Protein AF-A0A3B1E745-F1 (afdb_monomer_lite)

Sequence (229 aa):
KEVKIKFYVDQFGKHGSQADMKWLYIARTFNLASTAKIPEQKDQPLDYRIYCLFAKHQVLQFTKDPALLKRFYEGTIWYKPYDGFFGKDRHDKVFGHGALGLTVRVIHERMKDIKKESYWGCARNFMLLAYATGREDLLKNIKPEKLYPQYVKWEKWMLKERNGAYLRASSKEPRWVLDKGEKKRQEMYFPFLENEQMELPPLKIKPKYPFPDWKGPKPGTPAEHRETE

Foldseek 3Di:
DLVVLLVLLVCAPPPDDVVNLVSVVVVVVLPPDPFPPQDPDDDGPPSLLSNLSNLLSNLVVCLVPVVSLVLVLLLLLQQVVSCLCADDPCDDDTRQKCNVQVLLVVLLVDCVPCPPRVNSNNLSVLSSQCVQEVNCVLSPPDDSNPSNVSSVVVCCVVPVVVQVQQWAADPPDQHTYRPPVCVPPPPRRRLHPDDTNRHHDHHPDRDQGSGPRDPDPRDDNPPVPPPDD

Secondary structure (DSSP, 8-state):
-HHHHHHHHTTTTTS-HHHHHHHHHHHHHT---TTS----SS---HHHHHHHHHHHHHHHHHHH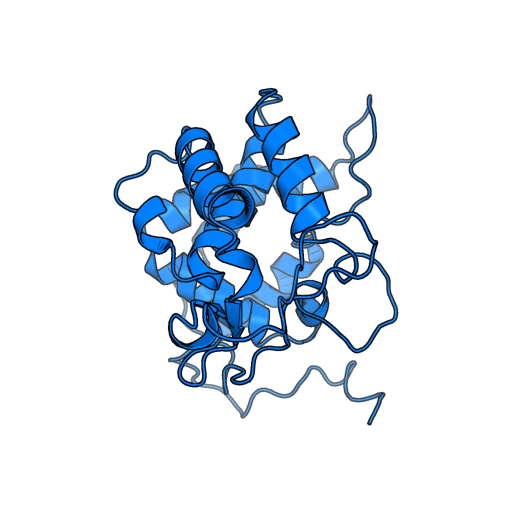-HHHHHHHHHHHHHSGGGGGGT--S-SS-SSTTTTTHHHHHHHHHHHHS--TTHHHHHHHHHHHHHHHTT-GGGGTT--GGG-HHHHHHHHIIIIIT-GGGGEEE-SSSSSEEE-GGGGG-S----TTSSSS---PPPPS---SSSSTT--SS--PPPGGG----

Organism: NCBI:txid652676

Radius of gyration: 17.54 Å; chains: 1; bounding box: 45×45×52 Å

Structure (mmCIF, N/CA/C/O backbone):
data_AF-A0A3B1E745-F1
#
_entry.id   AF-A0A3B1E745-F1
#
loop_
_atom_site.group_PDB
_atom_site.id
_atom_site.type_symbol
_atom_site.label_atom_id
_atom_site.label_alt_id
_atom_site.label_comp_id
_atom_site.label_asym_id
_atom_site.label_entity_id
_atom_site.label_seq_id
_atom_site.pdbx_PDB_ins_code
_atom_site.Cartn_x
_atom_site.Cartn_y
_atom_site.Cartn_z
_atom_site.occupancy
_atom_site.B_iso_or_equiv
_atom_site.auth_seq_id
_atom_site.auth_comp_id
_atom_site.auth_asym_id
_atom_site.auth_atom_id
_atom_site.pdbx_PDB_model_num
ATOM 1 N N . LYS A 1 1 ? 2.833 6.599 -24.112 1.00 68.38 1 LYS A N 1
ATOM 2 C CA . LYS A 1 1 ? 2.766 5.399 -23.233 1.00 68.38 1 LYS A CA 1
ATOM 3 C C . LYS A 1 1 ? 2.273 5.757 -21.831 1.00 68.38 1 LYS A C 1
ATOM 5 O O . LYS A 1 1 ? 1.307 5.145 -21.401 1.00 68.38 1 LYS A O 1
ATOM 10 N N . GLU A 1 2 ? 2.831 6.785 -21.182 1.00 79.44 2 GLU A N 1
ATOM 11 C CA . GLU A 1 2 ? 2.353 7.287 -19.877 1.00 79.44 2 GLU A CA 1
ATOM 12 C C . GLU A 1 2 ? 0.843 7.574 -19.854 1.00 79.44 2 GLU A C 1
ATOM 14 O O . GLU A 1 2 ? 0.160 7.081 -18.972 1.00 79.44 2 GLU A O 1
ATOM 19 N N . VAL A 1 3 ? 0.284 8.230 -20.881 1.00 81.06 3 VAL A N 1
ATOM 20 C CA . VAL A 1 3 ? -1.173 8.469 -20.989 1.00 81.06 3 VAL A CA 1
ATOM 21 C C . VAL A 1 3 ? -2.001 7.177 -20.918 1.00 81.06 3 VAL A C 1
ATOM 23 O O . VAL A 1 3 ? -3.023 7.147 -20.240 1.00 81.06 3 VAL A O 1
ATOM 26 N N . LYS A 1 4 ? -1.551 6.092 -21.566 1.00 84.44 4 LYS A N 1
ATOM 27 C CA . LYS A 1 4 ? -2.246 4.792 -21.542 1.00 84.44 4 LYS A CA 1
ATOM 28 C C . LYS A 1 4 ? -2.132 4.121 -20.170 1.00 84.44 4 LYS A C 1
ATOM 30 O O . LYS A 1 4 ? -3.123 3.596 -19.679 1.00 84.44 4 LYS A O 1
ATOM 35 N N . ILE A 1 5 ? -0.954 4.183 -19.540 1.00 85.38 5 ILE A N 1
ATOM 36 C CA . ILE A 1 5 ? -0.728 3.650 -18.184 1.00 85.38 5 ILE A CA 1
ATOM 37 C C . ILE A 1 5 ? -1.571 4.420 -17.168 1.00 85.38 5 ILE A C 1
ATOM 39 O O . ILE A 1 5 ? -2.267 3.807 -16.368 1.00 85.38 5 ILE A O 1
ATOM 43 N N . LYS A 1 6 ? -1.563 5.753 -17.233 1.00 89.31 6 LYS A N 1
ATOM 44 C CA . LYS A 1 6 ? -2.405 6.611 -16.403 1.00 89.31 6 LYS A CA 1
ATOM 45 C C . LYS A 1 6 ? -3.874 6.251 -16.567 1.00 89.31 6 LYS A C 1
ATOM 47 O O . LYS A 1 6 ? -4.540 5.992 -15.576 1.00 89.31 6 LYS A O 1
ATOM 52 N N . PHE A 1 7 ? -4.364 6.217 -17.808 1.00 89.31 7 PHE A N 1
ATOM 53 C CA . PHE A 1 7 ? -5.755 5.874 -18.092 1.00 89.31 7 PHE A CA 1
ATOM 54 C C . PHE A 1 7 ? -6.125 4.520 -17.490 1.00 89.31 7 PHE A C 1
ATOM 56 O O . PHE A 1 7 ? -7.174 4.410 -16.862 1.00 89.31 7 PHE A O 1
ATOM 63 N N . TYR A 1 8 ? -5.251 3.525 -17.657 1.00 88.88 8 TYR A N 1
ATOM 64 C CA . TYR A 1 8 ? -5.426 2.193 -17.102 1.00 88.88 8 TYR A CA 1
ATOM 65 C C . TYR 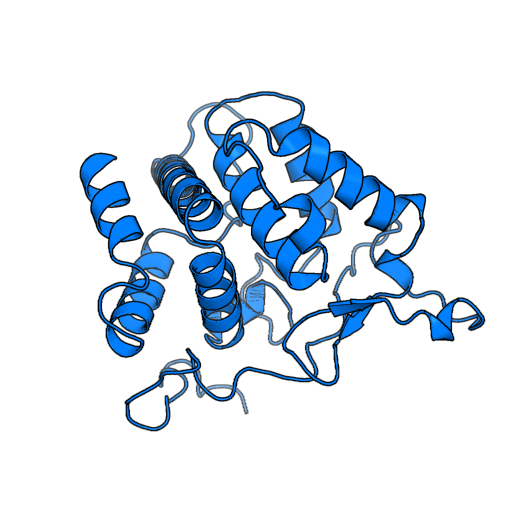A 1 8 ? -5.482 2.210 -15.570 1.00 88.88 8 TYR A C 1
ATOM 67 O O . TYR A 1 8 ? -6.442 1.700 -15.002 1.00 88.88 8 TYR A O 1
ATOM 75 N N . VAL A 1 9 ? -4.506 2.825 -14.891 1.00 90.06 9 VAL A N 1
ATOM 76 C CA . VAL A 1 9 ? -4.480 2.929 -13.419 1.00 90.06 9 VAL A CA 1
ATOM 77 C C . VAL A 1 9 ? -5.713 3.660 -12.893 1.00 90.06 9 VAL A C 1
ATOM 79 O O . VAL A 1 9 ? -6.360 3.192 -11.960 1.00 90.06 9 VAL A O 1
ATOM 82 N N . ASP A 1 10 ? -6.118 4.731 -13.569 1.00 92.31 10 ASP A N 1
ATOM 83 C CA . ASP A 1 10 ? -7.309 5.495 -13.223 1.00 92.31 10 ASP A CA 1
ATOM 84 C C . ASP A 1 10 ? -8.608 4.680 -13.346 1.00 92.31 10 ASP A C 1
ATOM 86 O O . ASP A 1 10 ? -9.631 5.161 -12.869 1.00 92.31 10 ASP A O 1
ATOM 90 N N . GLN A 1 11 ? -8.631 3.504 -13.991 1.00 93.62 11 GLN A N 1
ATOM 91 C CA . GLN A 1 11 ? -9.834 2.656 -14.035 1.00 93.62 11 GLN A CA 1
ATOM 92 C C . GLN A 1 11 ? -10.057 1.852 -12.751 1.00 93.62 11 GLN A C 1
ATOM 94 O O . GLN A 1 11 ? -11.184 1.422 -12.506 1.00 93.62 11 GLN A O 1
ATOM 99 N N . PHE A 1 12 ? -9.017 1.649 -11.939 1.00 91.81 12 PHE A N 1
ATOM 100 C CA . PHE A 1 12 ? -9.131 0.873 -10.710 1.00 91.81 12 PHE A CA 1
ATOM 101 C C . PHE A 1 12 ? -10.089 1.548 -9.718 1.00 91.81 12 PHE A C 1
ATOM 103 O O . PHE A 1 12 ? -9.965 2.740 -9.431 1.00 91.81 12 PHE A O 1
ATOM 110 N N . GLY A 1 13 ? -11.052 0.781 -9.213 1.00 91.00 13 GLY A N 1
ATOM 111 C CA . GLY A 1 13 ? -12.097 1.210 -8.289 1.00 91.00 13 GLY A CA 1
ATOM 112 C C . GLY A 1 13 ? -13.308 1.886 -8.937 1.00 91.00 13 GLY A C 1
ATOM 113 O O . GLY A 1 13 ? -14.225 2.264 -8.214 1.00 91.00 13 GLY A O 1
ATOM 114 N N . LYS A 1 14 ? -13.353 2.051 -10.269 1.00 92.38 14 LYS A N 1
ATOM 115 C CA . LYS A 1 14 ? -14.445 2.787 -10.944 1.00 92.38 14 LYS A CA 1
ATOM 116 C C . LYS A 1 14 ? -15.621 1.929 -11.390 1.00 92.38 14 LYS A C 1
ATOM 118 O O . LYS A 1 14 ? -16.748 2.410 -11.411 1.00 92.38 14 LYS A O 1
ATOM 123 N N . HIS A 1 15 ? -15.361 0.682 -11.771 1.00 90.75 15 HIS A N 1
ATOM 124 C CA . HIS A 1 15 ? -16.332 -0.165 -12.483 1.00 90.75 15 HIS A CA 1
ATOM 125 C C . HIS A 1 15 ? -16.744 -1.404 -11.674 1.00 90.75 15 HIS A C 1
ATOM 127 O O . HIS A 1 15 ? -17.237 -2.388 -12.223 1.00 90.75 15 HIS A O 1
ATOM 133 N N . GLY A 1 16 ? -16.530 -1.357 -10.356 1.00 88.88 16 GLY A N 1
ATOM 134 C CA . GLY A 1 16 ? -16.885 -2.416 -9.417 1.00 88.88 16 GLY A CA 1
ATOM 135 C C . GLY A 1 16 ? -15.880 -3.569 -9.336 1.00 88.88 16 GLY A C 1
ATOM 136 O O . GLY A 1 16 ? -14.923 -3.687 -10.103 1.00 88.88 16 GLY A O 1
ATOM 137 N N . SER A 1 17 ? -16.129 -4.455 -8.376 1.00 88.38 17 SER A N 1
ATOM 138 C CA . SER A 1 17 ? -15.240 -5.552 -7.971 1.00 88.38 17 SER A CA 1
ATOM 139 C C . SER A 1 17 ? -14.819 -6.518 -9.086 1.00 88.38 17 SER A C 1
ATOM 141 O O . SER A 1 17 ? -13.661 -6.932 -9.131 1.00 88.38 17 SER A O 1
ATOM 143 N N . GLN A 1 18 ? -15.703 -6.851 -10.031 1.00 84.12 18 GLN A N 1
ATOM 144 C CA . GLN A 1 18 ? -15.341 -7.710 -11.166 1.00 84.12 18 GLN A CA 1
ATOM 145 C C . GLN A 1 18 ? -14.357 -7.031 -12.131 1.00 84.12 18 GLN A C 1
ATOM 147 O O . GLN A 1 18 ? -13.431 -7.675 -12.630 1.00 84.12 18 GLN A O 1
ATOM 152 N N . ALA A 1 19 ? -14.552 -5.739 -12.408 1.00 87.62 19 ALA A N 1
ATOM 153 C CA . ALA A 1 19 ? -13.661 -4.980 -13.276 1.00 87.62 19 ALA A CA 1
ATOM 154 C C . ALA A 1 19 ? -12.287 -4.799 -12.625 1.00 87.62 19 ALA A C 1
ATOM 156 O O . ALA A 1 19 ? -11.269 -4.974 -13.289 1.00 87.62 19 ALA A O 1
ATOM 157 N N . ASP A 1 20 ? -12.260 -4.559 -11.315 1.00 88.19 20 ASP A N 1
ATOM 158 C CA . ASP A 1 20 ? -11.021 -4.456 -10.543 1.00 88.19 20 ASP A CA 1
ATOM 159 C C . ASP A 1 20 ? -10.247 -5.775 -10.502 1.00 88.19 20 ASP A C 1
ATOM 161 O O . ASP A 1 20 ? -9.019 -5.776 -10.523 1.00 88.19 20 ASP A O 1
ATOM 165 N N . MET A 1 21 ? -10.943 -6.913 -10.515 1.00 82.00 21 MET A N 1
ATOM 166 C CA . MET A 1 21 ? -10.292 -8.221 -10.584 1.00 82.00 21 MET A CA 1
ATOM 167 C C . MET A 1 21 ? -9.647 -8.464 -11.953 1.00 82.00 21 MET A C 1
ATOM 169 O O . MET A 1 21 ? -8.500 -8.906 -12.028 1.00 82.00 21 MET A O 1
ATOM 173 N N . LYS A 1 22 ? -10.344 -8.117 -13.044 1.00 80.31 22 LYS A N 1
ATOM 174 C CA . LYS A 1 22 ? -9.763 -8.136 -14.401 1.00 80.31 22 LYS A CA 1
ATOM 175 C C . LYS A 1 22 ? -8.568 -7.189 -14.493 1.00 80.31 22 LYS A C 1
ATOM 177 O O . LYS A 1 22 ? -7.538 -7.537 -15.064 1.00 80.31 22 LYS A O 1
ATOM 182 N N . TRP A 1 23 ? -8.693 -6.017 -13.879 1.00 85.75 23 TRP A N 1
ATOM 183 C CA . TRP A 1 23 ? -7.624 -5.037 -13.784 1.00 85.75 23 TRP A CA 1
ATOM 184 C C . TRP A 1 23 ? -6.414 -5.588 -13.013 1.00 85.75 23 TRP A C 1
ATOM 186 O O . TRP A 1 23 ? -5.284 -5.428 -13.461 1.00 85.75 23 TRP A O 1
ATOM 196 N N . LEU A 1 24 ? -6.602 -6.290 -11.892 1.00 77.88 24 LEU A N 1
ATOM 197 C CA . LEU A 1 24 ? -5.491 -6.906 -11.153 1.00 77.88 24 LEU A CA 1
ATOM 198 C C . LEU A 1 24 ? -4.800 -7.997 -11.978 1.00 77.88 24 LEU A C 1
ATOM 200 O O . LEU A 1 24 ? -3.570 -8.049 -12.024 1.00 77.88 24 LEU A O 1
ATOM 204 N N . TYR A 1 25 ? -5.583 -8.824 -12.675 1.00 72.25 25 TYR A N 1
ATOM 205 C CA . TYR A 1 25 ? -5.064 -9.880 -13.544 1.00 72.25 25 TYR A CA 1
ATOM 206 C C . TYR A 1 25 ? -4.171 -9.313 -14.656 1.00 72.25 25 TYR A C 1
ATOM 208 O O . TYR A 1 25 ? -3.059 -9.786 -14.870 1.00 72.25 25 TYR A O 1
ATOM 216 N N . ILE A 1 26 ? -4.623 -8.245 -15.315 1.00 68.81 26 ILE A N 1
ATOM 217 C CA . ILE A 1 26 ? -3.866 -7.571 -16.375 1.00 68.81 26 ILE A CA 1
ATOM 218 C C . ILE A 1 26 ? -2.693 -6.765 -15.788 1.00 68.81 26 ILE A C 1
ATOM 220 O O . ILE A 1 26 ? -1.610 -6.730 -16.354 1.00 68.81 26 ILE A O 1
ATOM 224 N N . ALA A 1 27 ? -2.830 -6.146 -14.617 1.00 69.06 27 ALA A N 1
ATOM 225 C CA . ALA A 1 27 ? -1.725 -5.412 -14.002 1.00 69.06 27 ALA A CA 1
ATOM 226 C C . ALA A 1 27 ? -0.538 -6.337 -13.658 1.00 69.06 27 ALA A C 1
ATOM 228 O O . ALA A 1 27 ? 0.617 -5.921 -13.769 1.00 69.06 27 ALA A O 1
ATOM 229 N N . ARG A 1 28 ? -0.797 -7.613 -13.322 1.00 61.59 28 ARG A N 1
ATOM 230 C CA . ARG A 1 28 ? 0.244 -8.644 -13.155 1.00 61.59 28 ARG A CA 1
ATOM 231 C C . ARG A 1 28 ? 1.109 -8.787 -14.407 1.00 61.59 28 ARG A C 1
ATOM 233 O O . ARG A 1 28 ? 2.327 -8.863 -14.268 1.00 61.59 28 ARG A O 1
ATOM 240 N N . THR A 1 29 ? 0.511 -8.773 -15.601 1.00 47.91 29 THR A N 1
ATOM 241 C CA . THR A 1 29 ? 1.256 -8.919 -16.866 1.00 47.91 29 THR A CA 1
ATOM 242 C C . THR A 1 29 ? 2.175 -7.731 -17.147 1.00 47.91 29 THR A C 1
ATOM 244 O O . THR A 1 29 ? 3.097 -7.850 -17.943 1.00 47.91 29 THR A O 1
ATOM 247 N N . PHE A 1 30 ? 1.968 -6.597 -16.468 1.00 49.28 30 PHE A N 1
ATOM 248 C CA . PHE A 1 30 ? 2.812 -5.402 -16.556 1.00 49.28 30 PHE A CA 1
ATOM 249 C C . PHE A 1 30 ? 3.811 -5.267 -15.390 1.00 49.28 30 PHE A C 1
ATOM 251 O O . PHE A 1 30 ? 4.338 -4.181 -15.158 1.00 49.28 30 PHE A O 1
ATOM 258 N N . ASN A 1 31 ? 4.101 -6.372 -14.688 1.00 54.25 31 ASN A N 1
ATOM 259 C CA . ASN A 1 31 ? 5.017 -6.461 -13.547 1.00 54.25 31 ASN A CA 1
ATOM 260 C C . ASN A 1 31 ? 4.583 -5.626 -12.334 1.00 54.25 31 ASN A C 1
ATOM 262 O O . ASN A 1 31 ? 5.228 -4.660 -11.950 1.00 54.25 31 ASN A O 1
ATOM 266 N N . LEU A 1 32 ? 3.546 -6.074 -11.620 1.00 50.19 32 LEU A N 1
ATOM 267 C CA . LEU A 1 32 ? 3.300 -5.637 -10.234 1.00 50.19 32 LEU A CA 1
ATOM 268 C C . LEU A 1 32 ? 4.401 -6.099 -9.252 1.00 50.19 32 LEU A C 1
ATOM 270 O O . LEU A 1 32 ? 4.458 -5.617 -8.116 1.00 50.19 32 LEU A O 1
ATOM 274 N N . ALA A 1 33 ? 5.292 -6.982 -9.710 1.00 45.78 33 ALA A N 1
ATOM 275 C CA . ALA A 1 33 ? 6.354 -7.585 -8.935 1.00 45.78 33 ALA A CA 1
ATOM 276 C C . ALA A 1 33 ? 7.618 -6.704 -8.865 1.00 45.78 33 ALA A C 1
ATOM 278 O O . ALA A 1 33 ? 8.243 -6.412 -9.880 1.00 45.78 33 ALA A O 1
ATOM 279 N N . SER A 1 34 ? 8.028 -6.284 -7.663 1.00 42.28 34 SER A N 1
ATOM 280 C CA . SER A 1 34 ? 9.217 -5.459 -7.394 1.00 42.28 34 SER A CA 1
ATOM 281 C C . SER A 1 34 ? 10.520 -6.262 -7.433 1.00 42.28 34 SER A C 1
ATOM 283 O O . SER A 1 34 ? 11.445 -6.000 -6.667 1.00 42.28 34 SER A O 1
ATOM 285 N N . THR A 1 35 ? 10.556 -7.288 -8.271 1.00 43.00 35 THR A N 1
ATOM 286 C CA . THR A 1 35 ? 11.474 -8.407 -8.132 1.00 43.00 35 THR A CA 1
ATOM 287 C C . THR A 1 35 ? 12.331 -8.695 -9.338 1.00 43.00 35 THR A C 1
ATOM 289 O O . THR A 1 35 ? 13.201 -9.560 -9.274 1.00 43.00 35 THR A O 1
ATOM 292 N N . ALA A 1 36 ? 12.177 -7.937 -10.421 1.00 39.19 36 ALA A N 1
ATOM 293 C CA . ALA A 1 36 ? 13.295 -7.798 -11.334 1.00 39.19 36 ALA A CA 1
ATOM 294 C C . ALA A 1 36 ? 14.496 -7.416 -10.462 1.00 39.19 36 ALA A C 1
ATOM 296 O O . ALA A 1 36 ? 14.440 -6.361 -9.826 1.00 39.19 36 ALA A O 1
ATOM 297 N N . LYS A 1 37 ? 15.511 -8.296 -10.350 1.00 39.28 37 LYS A N 1
ATOM 298 C CA . LYS A 1 37 ? 16.838 -7.946 -9.824 1.00 39.28 37 LYS A CA 1
ATOM 299 C C . LYS A 1 37 ? 17.104 -6.564 -10.365 1.00 39.28 37 LYS A C 1
ATOM 301 O O . LYS A 1 37 ? 17.203 -6.431 -11.583 1.00 39.28 37 LYS A O 1
ATOM 306 N N . ILE A 1 38 ? 17.026 -5.545 -9.513 1.00 41.91 38 ILE A N 1
ATOM 307 C CA . ILE A 1 38 ? 16.897 -4.207 -10.060 1.00 41.91 38 ILE A CA 1
ATOM 308 C C . ILE A 1 38 ? 18.259 -3.922 -10.667 1.00 41.91 38 ILE A C 1
ATOM 310 O O . ILE A 1 38 ? 19.209 -3.853 -9.886 1.00 41.91 38 ILE A O 1
ATOM 314 N N . PRO A 1 39 ? 18.383 -3.855 -12.004 1.00 39.12 39 PRO A N 1
ATOM 315 C CA . PRO A 1 39 ? 19.682 -4.031 -12.619 1.00 39.12 39 PRO A CA 1
ATOM 316 C C . PRO A 1 39 ? 20.615 -2.945 -12.109 1.00 39.12 39 PRO A C 1
ATOM 318 O O . PRO A 1 39 ? 20.269 -1.755 -12.128 1.00 39.12 39 PRO A O 1
ATOM 321 N N . GLU A 1 40 ? 21.771 -3.355 -11.598 1.00 41.09 40 GLU A N 1
ATOM 322 C CA . GLU A 1 40 ? 22.862 -2.427 -11.371 1.00 41.09 40 GLU A CA 1
ATOM 323 C C . GLU A 1 40 ? 23.221 -1.815 -12.730 1.00 41.09 40 GLU A C 1
ATOM 325 O O . GLU A 1 40 ? 23.589 -2.510 -13.664 1.00 41.09 40 GLU A O 1
ATOM 330 N N . GLN A 1 41 ? 23.001 -0.505 -12.841 1.00 49.34 41 GLN A N 1
ATOM 331 C CA . GLN A 1 41 ? 23.625 0.422 -13.789 1.00 49.34 41 GLN A CA 1
ATOM 332 C C . GLN A 1 41 ? 23.843 -0.040 -15.251 1.00 49.34 41 GLN A C 1
ATOM 334 O O . GLN A 1 41 ? 24.859 -0.630 -15.582 1.00 49.34 41 GLN A O 1
ATOM 339 N N . LYS A 1 42 ? 22.980 0.417 -16.167 1.00 42.97 42 LYS A N 1
ATOM 340 C CA . LYS A 1 42 ? 23.260 1.441 -17.216 1.00 42.97 42 LYS A CA 1
ATOM 341 C C . LYS A 1 42 ? 22.174 1.466 -18.294 1.00 42.97 42 LYS A C 1
ATOM 343 O O . LYS A 1 42 ? 21.936 2.529 -18.846 1.00 42.97 42 LYS A O 1
ATOM 348 N N . ASP A 1 43 ? 21.388 0.402 -18.411 1.00 49.38 43 ASP A N 1
ATOM 349 C CA . ASP A 1 43 ? 20.161 0.365 -19.204 1.00 49.38 43 ASP A CA 1
ATOM 350 C C . ASP A 1 43 ? 19.023 -0.173 -18.343 1.00 49.38 43 ASP A C 1
ATOM 352 O O . ASP A 1 43 ? 18.973 -1.354 -18.004 1.00 49.38 43 ASP A O 1
ATOM 356 N N . GLN A 1 44 ? 18.110 0.704 -17.918 1.00 57.47 44 GLN A N 1
ATOM 357 C CA . GLN A 1 44 ? 16.914 0.225 -17.234 1.00 57.47 44 GLN A CA 1
ATOM 358 C C . GLN A 1 44 ? 16.012 -0.457 -18.268 1.00 57.47 44 GLN A C 1
ATOM 360 O O . GLN A 1 44 ? 15.589 0.218 -19.214 1.00 57.47 44 GLN A O 1
ATOM 365 N N . PRO A 1 45 ? 15.685 -1.752 -18.103 1.00 64.81 45 PRO A N 1
ATOM 366 C CA . PRO A 1 45 ? 14.807 -2.445 -19.031 1.00 64.81 45 PRO A CA 1
ATOM 367 C C . PRO A 1 45 ? 13.462 -1.717 -19.099 1.00 64.81 45 PRO A C 1
ATOM 369 O O . PRO A 1 45 ? 12.995 -1.145 -18.108 1.00 64.81 45 PRO A O 1
ATOM 372 N N . LEU A 1 46 ? 12.838 -1.728 -20.280 1.00 65.62 46 LEU A N 1
ATOM 373 C CA . LEU A 1 46 ? 11.561 -1.055 -20.542 1.00 65.62 46 LEU A CA 1
ATOM 374 C C . LEU A 1 46 ? 10.506 -1.372 -19.464 1.00 65.62 46 LEU A C 1
ATOM 376 O O . LEU A 1 46 ? 9.773 -0.479 -19.036 1.00 65.62 46 LEU A O 1
ATOM 380 N N . ASP A 1 47 ? 10.503 -2.607 -18.969 1.00 69.62 47 ASP A N 1
ATOM 381 C CA . ASP A 1 47 ? 9.590 -3.094 -17.935 1.00 69.62 47 ASP A CA 1
ATOM 382 C C . ASP A 1 47 ? 9.756 -2.374 -16.594 1.00 69.62 47 ASP A C 1
ATOM 384 O O . ASP A 1 47 ? 8.768 -2.062 -15.930 1.00 69.62 47 ASP A O 1
ATOM 388 N N . TYR A 1 48 ? 10.985 -2.020 -16.210 1.00 71.12 48 TYR A N 1
ATOM 389 C CA . TYR A 1 48 ? 11.241 -1.292 -14.967 1.00 71.12 48 TYR A CA 1
ATOM 390 C C . TYR A 1 48 ? 10.724 0.153 -15.033 1.00 71.12 48 TYR A C 1
ATOM 392 O O . TYR A 1 48 ? 10.175 0.680 -14.060 1.00 71.12 48 TYR A O 1
ATOM 400 N N . ARG A 1 49 ? 10.833 0.798 -16.200 1.00 75.25 49 ARG A N 1
ATOM 401 C CA . ARG A 1 49 ? 10.249 2.130 -16.422 1.00 75.25 49 ARG A CA 1
ATOM 402 C C . ARG A 1 49 ? 8.723 2.080 -16.396 1.00 75.25 49 ARG A C 1
ATOM 404 O O . ARG A 1 49 ? 8.097 2.958 -15.804 1.00 75.25 49 ARG A O 1
ATOM 411 N N . ILE A 1 50 ? 8.123 1.050 -16.997 1.00 77.25 50 ILE A N 1
ATOM 412 C CA . ILE A 1 50 ? 6.670 0.823 -16.952 1.00 77.25 50 ILE A CA 1
ATOM 413 C C . ILE A 1 50 ? 6.211 0.618 -15.506 1.00 77.25 50 ILE A C 1
ATOM 415 O O . ILE A 1 50 ? 5.269 1.285 -15.083 1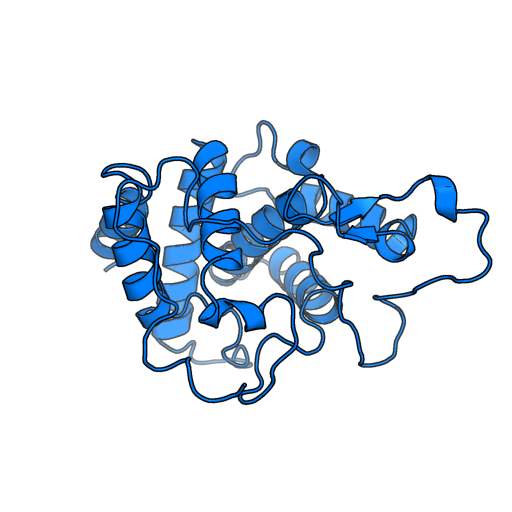.00 77.25 50 ILE A O 1
ATOM 419 N N . TYR A 1 51 ? 6.921 -0.205 -14.730 1.00 77.00 51 TYR A N 1
ATOM 420 C CA . TYR A 1 51 ? 6.681 -0.393 -13.299 1.00 77.00 51 TYR A CA 1
ATOM 421 C C . TYR A 1 51 ? 6.694 0.933 -12.528 1.00 77.00 51 TYR A C 1
ATOM 423 O O . TYR A 1 51 ? 5.757 1.229 -11.787 1.00 77.00 51 TYR A O 1
ATOM 431 N N . CYS A 1 52 ? 7.721 1.765 -12.725 1.00 79.56 52 CYS A N 1
ATOM 432 C CA . CYS A 1 52 ? 7.836 3.045 -12.026 1.00 79.56 52 CYS A CA 1
ATOM 433 C C . CYS A 1 52 ? 6.720 4.027 -12.419 1.00 79.56 52 CYS A C 1
ATOM 435 O O . CYS A 1 52 ? 6.179 4.716 -11.555 1.00 79.56 52 CYS A O 1
ATOM 437 N N . LEU A 1 53 ? 6.328 4.072 -13.699 1.00 84.38 53 LEU A N 1
ATOM 438 C CA . LEU A 1 53 ? 5.194 4.883 -14.165 1.00 84.38 53 LEU A CA 1
ATOM 439 C C . LEU A 1 53 ? 3.864 4.392 -13.588 1.00 84.38 53 LEU A C 1
ATOM 441 O O . LEU A 1 53 ? 3.030 5.194 -13.171 1.00 84.38 53 LEU A O 1
ATOM 445 N N . PHE A 1 54 ? 3.670 3.079 -13.529 1.00 85.25 54 PHE A N 1
ATOM 446 C CA . PHE A 1 54 ? 2.494 2.477 -12.918 1.00 85.25 54 PHE A CA 1
ATOM 447 C C . PHE A 1 54 ? 2.420 2.824 -11.427 1.00 85.25 54 PHE A C 1
ATOM 449 O O . PHE A 1 54 ? 1.408 3.341 -10.954 1.00 85.25 54 PHE A O 1
ATOM 456 N N . ALA A 1 55 ? 3.529 2.640 -10.706 1.00 85.25 55 ALA A N 1
ATOM 457 C CA . ALA A 1 55 ? 3.646 2.974 -9.294 1.00 85.25 55 ALA A CA 1
ATOM 458 C C . ALA A 1 55 ? 3.413 4.469 -9.030 1.00 85.25 55 ALA A C 1
ATOM 460 O O . ALA A 1 55 ? 2.715 4.810 -8.079 1.00 85.25 55 ALA A O 1
ATOM 461 N N . LYS A 1 56 ? 3.909 5.358 -9.903 1.00 90.31 56 LYS A N 1
ATOM 462 C CA . LYS A 1 56 ? 3.641 6.804 -9.839 1.00 90.31 56 LYS A CA 1
ATOM 463 C C . LYS A 1 56 ? 2.143 7.073 -9.837 1.00 90.31 56 LYS A C 1
ATOM 465 O O . LYS A 1 56 ? 1.641 7.748 -8.944 1.00 90.31 56 LYS A O 1
ATOM 470 N N . HIS A 1 57 ? 1.422 6.534 -10.817 1.00 92.94 57 HIS A N 1
ATOM 471 C CA . HIS A 1 57 ? -0.018 6.758 -10.920 1.00 92.94 57 HIS A CA 1
ATOM 472 C C . HIS A 1 57 ? -0.796 6.122 -9.764 1.00 92.94 57 HIS A C 1
ATOM 474 O O . HIS A 1 57 ? -1.741 6.740 -9.283 1.00 92.94 57 HIS A O 1
ATOM 480 N N . GLN A 1 58 ? -0.362 4.969 -9.249 1.00 91.19 58 GLN A N 1
ATOM 481 C CA . GLN A 1 58 ? -0.967 4.375 -8.055 1.00 91.19 58 GLN A CA 1
ATOM 482 C C . GLN A 1 58 ? -0.762 5.247 -6.813 1.00 91.19 58 GLN A C 1
ATOM 484 O O . GLN A 1 58 ? -1.715 5.498 -6.091 1.00 91.19 58 GLN A O 1
ATOM 489 N N . VAL A 1 59 ? 0.446 5.770 -6.578 1.00 92.38 59 VAL A N 1
ATOM 490 C CA . VAL A 1 59 ? 0.712 6.679 -5.449 1.00 92.38 59 VAL A CA 1
ATOM 491 C C . VAL A 1 59 ? -0.148 7.941 -5.555 1.00 92.38 59 VAL A C 1
ATOM 493 O O . VAL A 1 59 ? -0.763 8.350 -4.570 1.00 92.38 59 VAL A O 1
ATOM 496 N N . LEU A 1 60 ? -0.249 8.540 -6.746 1.00 94.31 60 LEU A N 1
ATOM 497 C CA . LEU A 1 60 ? -1.125 9.694 -6.990 1.00 94.31 60 LEU A CA 1
ATOM 498 C C . LEU A 1 60 ? -2.603 9.369 -6.717 1.00 94.31 60 LEU A C 1
ATOM 500 O O . LEU A 1 60 ? -3.322 10.176 -6.134 1.00 94.31 60 LEU A O 1
ATOM 504 N N . GLN A 1 61 ? -3.060 8.184 -7.116 1.00 94.12 61 GLN A N 1
ATOM 505 C CA . GLN A 1 61 ? -4.429 7.736 -6.884 1.00 94.12 61 GLN A CA 1
ATOM 506 C C . GLN A 1 61 ? -4.695 7.462 -5.396 1.00 94.12 61 GLN A C 1
ATOM 508 O O . GLN A 1 61 ? -5.686 7.946 -4.862 1.00 94.12 61 GLN A O 1
ATOM 513 N N . PHE A 1 62 ? -3.799 6.753 -4.707 1.00 94.12 62 PHE A N 1
ATOM 514 C CA . PHE A 1 62 ? -3.943 6.384 -3.294 1.00 94.12 62 PHE A CA 1
ATOM 515 C C . PHE A 1 62 ? -3.886 7.581 -2.348 1.00 94.12 62 PHE A C 1
ATOM 517 O O . PHE A 1 62 ? -4.563 7.600 -1.326 1.00 94.12 62 PHE A O 1
ATOM 524 N N . THR A 1 63 ? -3.068 8.582 -2.668 1.00 93.31 63 THR A N 1
ATOM 525 C CA . THR A 1 63 ? -3.012 9.831 -1.892 1.00 93.31 63 THR A CA 1
ATOM 526 C C . THR A 1 63 ? -4.275 10.672 -2.071 1.00 93.31 63 THR A C 1
ATOM 528 O O . THR A 1 63 ? -4.691 11.340 -1.129 1.00 93.31 63 THR A O 1
ATOM 531 N N . LYS A 1 64 ? -4.907 10.620 -3.251 1.00 93.62 64 LYS A N 1
ATOM 532 C CA . LYS A 1 64 ? -6.187 11.286 -3.522 1.00 93.62 64 LYS A CA 1
ATOM 533 C C . LYS A 1 64 ? -7.380 10.540 -2.916 1.00 93.62 64 LYS A C 1
ATOM 535 O O . LYS A 1 64 ? -8.306 11.182 -2.431 1.00 93.62 64 LYS A O 1
ATOM 540 N N . ASP A 1 65 ? -7.359 9.212 -2.961 1.00 93.81 65 ASP A N 1
ATOM 541 C CA . ASP A 1 65 ? -8.405 8.337 -2.438 1.00 93.81 65 ASP A CA 1
ATOM 542 C C . ASP A 1 65 ? -7.786 7.153 -1.664 1.00 93.81 65 ASP A C 1
ATOM 544 O O . ASP A 1 65 ? -7.452 6.111 -2.245 1.00 93.81 65 ASP A O 1
ATOM 548 N N . PRO A 1 66 ? -7.632 7.293 -0.333 1.00 91.69 66 PRO A N 1
ATOM 549 C CA . PRO A 1 66 ? -7.058 6.251 0.514 1.00 91.69 66 PRO A CA 1
ATOM 550 C C . PRO A 1 66 ? -7.855 4.940 0.534 1.00 91.69 66 PRO A C 1
ATOM 552 O O . PRO A 1 66 ? -7.290 3.896 0.869 1.00 91.69 66 PRO A O 1
ATOM 555 N N . ALA A 1 67 ? -9.143 4.946 0.165 1.00 92.19 67 ALA A N 1
ATOM 556 C CA . ALA A 1 67 ? -9.930 3.716 0.103 1.00 92.19 67 ALA A CA 1
ATOM 557 C C . ALA A 1 67 ? -9.424 2.779 -1.007 1.00 92.19 67 ALA A C 1
ATOM 559 O O . ALA A 1 67 ? -9.493 1.554 -0.867 1.00 92.19 67 ALA A O 1
ATOM 560 N N . LEU A 1 68 ? -8.835 3.336 -2.072 1.00 92.88 68 LEU A N 1
ATOM 561 C CA . LEU A 1 68 ? -8.236 2.561 -3.159 1.00 92.88 68 LEU A CA 1
ATOM 562 C C . LEU A 1 68 ? -6.954 1.844 -2.732 1.00 92.88 68 LEU A C 1
ATOM 564 O O . LEU A 1 68 ? -6.703 0.743 -3.217 1.00 92.88 68 LEU A O 1
ATOM 568 N N . LEU A 1 69 ? -6.185 2.401 -1.788 1.00 91.62 69 LEU A N 1
ATOM 569 C CA . LEU A 1 69 ? -5.028 1.709 -1.206 1.00 91.62 69 LEU A CA 1
ATOM 570 C C . LEU A 1 69 ? -5.470 0.438 -0.476 1.00 91.62 69 LEU A C 1
ATOM 572 O O . LEU A 1 69 ? -4.936 -0.637 -0.746 1.00 91.62 69 LEU A O 1
ATOM 576 N N . LYS A 1 70 ? -6.474 0.560 0.404 1.00 89.94 70 LYS A N 1
ATOM 577 C CA . LYS A 1 70 ? -7.067 -0.580 1.116 1.00 89.94 70 LYS A CA 1
ATOM 578 C C . LYS A 1 70 ? -7.563 -1.635 0.130 1.00 89.94 70 LYS A C 1
ATOM 580 O O . LYS A 1 70 ? -7.196 -2.800 0.236 1.00 89.94 70 LYS A O 1
ATOM 585 N N . ARG A 1 71 ? -8.373 -1.210 -0.842 1.00 90.19 71 ARG A N 1
ATOM 586 C CA . ARG A 1 71 ? -8.961 -2.090 -1.854 1.00 90.19 71 ARG A CA 1
ATOM 587 C C . ARG A 1 71 ? -7.890 -2.840 -2.643 1.00 90.19 71 ARG A C 1
ATOM 589 O O . ARG A 1 71 ? -8.006 -4.045 -2.836 1.00 90.19 71 ARG A O 1
ATOM 596 N N . PHE A 1 72 ? -6.846 -2.138 -3.080 1.00 88.31 72 PHE A N 1
ATOM 597 C CA . PHE A 1 72 ? -5.729 -2.737 -3.805 1.00 88.31 72 PHE A CA 1
ATOM 598 C C . PHE A 1 72 ? -4.961 -3.734 -2.929 1.00 88.31 72 PHE A C 1
ATOM 600 O O . PHE A 1 72 ? -4.709 -4.852 -3.368 1.00 88.31 72 PHE A O 1
ATOM 607 N N . TYR A 1 73 ? -4.643 -3.366 -1.685 1.00 84.56 73 TYR A N 1
ATOM 608 C CA . TYR A 1 73 ? -3.955 -4.239 -0.735 1.00 84.56 73 TYR A CA 1
ATOM 609 C C . TYR A 1 73 ? -4.744 -5.527 -0.453 1.00 84.56 73 TYR A C 1
ATOM 611 O O . TYR A 1 73 ? -4.210 -6.623 -0.620 1.00 84.56 73 TYR A O 1
ATOM 619 N N . GLU A 1 74 ? -6.029 -5.428 -0.109 1.00 81.88 74 GLU A N 1
ATOM 620 C CA . GLU A 1 74 ? -6.872 -6.605 0.147 1.00 81.88 74 GLU A CA 1
ATOM 621 C C . GLU A 1 74 ? -7.022 -7.485 -1.101 1.00 81.88 74 GLU A C 1
ATOM 623 O O . GLU A 1 74 ? -6.879 -8.705 -1.007 1.00 81.88 74 GLU A O 1
ATOM 628 N N . GLY A 1 75 ? -7.211 -6.872 -2.275 1.00 79.75 75 GLY A N 1
ATOM 629 C CA . GLY A 1 75 ? -7.247 -7.589 -3.550 1.00 79.75 75 GLY A CA 1
ATOM 630 C C . GLY A 1 75 ? -5.941 -8.331 -3.846 1.00 79.75 75 GLY A C 1
ATOM 631 O O . GLY A 1 75 ? -5.974 -9.453 -4.353 1.00 79.75 75 GLY A O 1
ATOM 632 N N . THR A 1 76 ? -4.791 -7.752 -3.479 1.00 76.00 76 THR A N 1
ATOM 633 C CA . THR A 1 76 ? -3.491 -8.425 -3.627 1.00 76.00 76 THR A CA 1
ATOM 634 C C . THR A 1 76 ? -3.337 -9.596 -2.660 1.00 76.00 76 THR A C 1
ATOM 636 O O . THR A 1 76 ? -2.914 -10.651 -3.097 1.00 76.00 76 THR A O 1
ATOM 639 N N . ILE A 1 77 ? -3.752 -9.488 -1.394 1.00 74.44 77 ILE A N 1
ATOM 640 C CA . ILE A 1 77 ? -3.690 -10.623 -0.449 1.00 74.44 77 ILE A CA 1
ATOM 641 C C . ILE A 1 77 ? -4.603 -11.766 -0.882 1.00 74.44 77 ILE A C 1
ATOM 643 O O . ILE A 1 77 ? -4.265 -12.934 -0.716 1.00 74.44 77 ILE A O 1
ATOM 647 N N . TRP A 1 78 ? -5.788 -11.435 -1.395 1.00 74.81 78 TRP A N 1
ATOM 648 C CA . TRP A 1 78 ? -6.734 -12.440 -1.858 1.00 74.81 78 TRP A CA 1
ATOM 649 C C . TRP A 1 78 ? -6.205 -13.211 -3.076 1.00 74.81 78 TRP A C 1
ATOM 651 O O . TRP A 1 78 ? -6.395 -14.423 -3.190 1.00 74.81 78 TRP A O 1
ATOM 661 N N . TYR A 1 79 ? -5.549 -12.518 -4.007 1.00 65.19 79 TYR A N 1
ATOM 662 C CA . TYR A 1 79 ? -5.086 -13.118 -5.249 1.00 65.19 79 TYR A CA 1
ATOM 663 C C . TYR A 1 79 ? -3.774 -13.895 -5.031 1.00 65.19 79 TYR A C 1
ATOM 665 O O . TYR A 1 79 ? -2.692 -13.316 -5.071 1.00 65.19 79 TYR A O 1
ATOM 673 N N . LYS A 1 80 ? -3.892 -15.226 -4.866 1.00 53.53 80 LYS A N 1
ATOM 674 C CA . LYS A 1 80 ? -2.826 -16.231 -4.601 1.00 53.53 80 LYS A CA 1
ATOM 675 C C . LYS A 1 80 ? -1.479 -16.017 -5.331 1.00 53.53 80 LYS A C 1
ATOM 677 O O . LYS A 1 80 ? -0.447 -16.241 -4.716 1.00 53.53 80 LYS A O 1
ATOM 682 N N . PRO A 1 81 ? -1.396 -15.523 -6.583 1.00 50.03 81 PRO A N 1
ATOM 683 C CA . PRO A 1 81 ? -0.105 -15.195 -7.208 1.00 50.03 81 PRO A CA 1
ATOM 684 C C . PRO A 1 81 ? 0.707 -14.087 -6.509 1.00 50.03 81 PRO A C 1
ATOM 686 O O . PRO A 1 81 ? 1.894 -13.930 -6.790 1.00 50.03 81 PRO A O 1
ATOM 689 N N . TYR A 1 82 ? 0.089 -13.312 -5.612 1.00 47.53 82 TYR A N 1
ATOM 690 C CA . TYR A 1 82 ? 0.759 -12.379 -4.701 1.00 47.53 82 TYR A CA 1
ATOM 691 C C . TYR A 1 82 ? 1.099 -12.996 -3.342 1.00 47.53 82 TYR A C 1
ATOM 693 O O . TYR A 1 82 ? 1.660 -12.281 -2.516 1.00 47.53 82 TYR A O 1
ATOM 701 N N . ASP A 1 83 ? 0.888 -14.301 -3.114 1.00 41.34 83 ASP A N 1
ATOM 702 C CA . ASP A 1 83 ? 1.477 -15.013 -1.962 1.00 41.34 83 ASP A CA 1
ATOM 703 C C . ASP A 1 83 ? 3.014 -14.865 -1.946 1.00 41.34 83 ASP A C 1
ATOM 705 O O . ASP A 1 83 ? 3.653 -15.044 -0.913 1.00 41.34 83 ASP A O 1
ATOM 709 N N . GLY A 1 84 ? 3.626 -14.407 -3.048 1.00 41.19 84 GLY A N 1
ATOM 710 C CA . GLY A 1 84 ? 4.995 -13.899 -3.056 1.00 41.19 84 GLY A CA 1
ATOM 711 C C . GLY A 1 84 ? 5.256 -12.788 -2.028 1.00 41.19 84 GLY A C 1
ATOM 712 O O . GLY A 1 84 ? 6.317 -12.801 -1.417 1.00 41.19 84 GLY A O 1
ATOM 713 N N . PHE A 1 85 ? 4.318 -11.866 -1.784 1.00 41.22 85 PHE A N 1
ATOM 714 C CA . PHE A 1 85 ? 4.499 -10.768 -0.826 1.00 41.22 85 PHE A CA 1
ATOM 715 C C . PHE A 1 85 ? 4.577 -11.257 0.635 1.00 41.22 85 PHE A C 1
ATOM 717 O O . PHE A 1 85 ? 5.205 -10.573 1.442 1.00 41.22 85 PHE A O 1
ATOM 724 N N . PHE A 1 86 ? 3.975 -12.410 0.980 1.00 45.00 86 PHE A N 1
ATOM 725 C CA . PHE A 1 86 ? 3.785 -12.828 2.383 1.00 45.00 86 PHE A CA 1
ATOM 726 C C . PHE A 1 86 ? 3.945 -14.342 2.703 1.00 45.00 86 PHE A C 1
ATOM 728 O O . PHE A 1 86 ? 3.671 -14.734 3.836 1.00 45.00 86 PHE A O 1
ATOM 735 N N . GLY A 1 87 ? 4.454 -15.177 1.782 1.00 38.38 87 GLY A N 1
ATOM 736 C CA . GLY A 1 87 ? 4.818 -16.599 2.004 1.00 38.38 87 GLY A CA 1
ATOM 737 C C . GLY A 1 87 ? 3.632 -17.593 1.968 1.00 38.38 87 GLY A C 1
ATOM 738 O O . GLY A 1 87 ? 2.490 -17.188 2.147 1.00 38.38 87 GLY A O 1
ATOM 739 N N . LYS A 1 88 ? 3.808 -18.916 1.767 1.00 37.72 88 LYS A N 1
ATOM 740 C CA . LYS A 1 88 ? 5.040 -19.738 1.780 1.00 37.72 88 LYS A CA 1
ATOM 741 C C . LYS A 1 88 ? 4.962 -21.047 0.956 1.00 37.72 88 LYS A C 1
ATOM 743 O O . LYS A 1 88 ? 5.696 -21.978 1.269 1.00 37.72 88 LYS A O 1
ATOM 748 N N . ASP A 1 89 ? 4.188 -21.116 -0.120 1.00 40.19 89 ASP A N 1
ATOM 749 C CA . ASP A 1 89 ? 4.298 -22.257 -1.046 1.00 40.19 89 ASP A CA 1
ATOM 750 C C . ASP A 1 89 ? 5.211 -21.848 -2.208 1.00 40.19 89 ASP A C 1
ATOM 752 O O . ASP A 1 89 ? 4.827 -21.128 -3.128 1.00 40.19 89 ASP A O 1
ATOM 756 N N . ARG A 1 90 ? 6.503 -22.156 -2.030 1.00 43.12 90 ARG A N 1
ATOM 757 C CA . ARG A 1 90 ? 7.630 -21.717 -2.874 1.00 43.12 90 ARG A CA 1
ATOM 758 C C . ARG A 1 90 ? 7.583 -22.362 -4.269 1.00 43.12 90 ARG A C 1
ATOM 760 O O . ARG A 1 90 ? 6.872 -23.334 -4.454 1.00 43.12 90 ARG A O 1
ATOM 767 N N . HIS A 1 91 ? 8.444 -21.851 -5.163 1.00 32.28 91 HIS A N 1
ATOM 768 C CA . HIS A 1 91 ? 8.616 -22.139 -6.604 1.00 32.28 91 HIS A CA 1
ATOM 769 C C . HIS A 1 91 ? 7.826 -21.134 -7.474 1.00 32.28 91 HIS A C 1
ATOM 771 O O . HIS A 1 91 ? 6.742 -21.415 -7.945 1.00 32.28 91 HIS A O 1
ATOM 777 N N . ASP A 1 92 ? 8.222 -19.868 -7.635 1.00 28.47 92 ASP A N 1
ATOM 778 C CA . ASP A 1 92 ? 9.571 -19.435 -7.971 1.00 28.47 92 ASP A CA 1
ATOM 779 C C . ASP A 1 92 ? 9.978 -18.109 -7.326 1.00 28.47 92 ASP A C 1
ATOM 781 O O . ASP A 1 92 ? 9.263 -17.108 -7.263 1.00 28.47 92 ASP A O 1
ATOM 785 N N . LYS A 1 93 ? 11.197 -18.178 -6.803 1.00 36.56 93 LYS A N 1
ATOM 786 C CA . LYS A 1 93 ? 11.925 -17.212 -5.994 1.00 36.56 93 LYS A CA 1
ATOM 787 C C . LYS A 1 93 ? 11.883 -15.809 -6.577 1.00 36.56 93 LYS A C 1
ATOM 789 O O . LYS A 1 93 ? 12.747 -15.503 -7.389 1.00 36.56 93 LYS A O 1
ATOM 794 N N . VAL A 1 94 ? 11.040 -14.915 -6.052 1.00 36.47 94 VAL A N 1
ATOM 795 C CA . VAL A 1 94 ? 11.488 -13.518 -6.029 1.00 36.47 94 VAL A CA 1
ATOM 796 C C . VAL A 1 94 ? 10.918 -12.555 -4.975 1.00 36.47 94 VAL A C 1
ATOM 798 O O . VAL A 1 94 ? 11.505 -11.496 -4.804 1.00 36.47 94 VAL A O 1
ATOM 801 N N . PHE A 1 95 ? 9.880 -12.877 -4.199 1.00 39.75 95 PHE A N 1
ATOM 802 C CA . PHE A 1 95 ? 9.444 -11.984 -3.099 1.00 39.75 95 PHE A CA 1
ATOM 803 C C . PHE A 1 95 ? 9.510 -12.591 -1.691 1.00 39.75 95 PHE A C 1
ATOM 805 O O . PHE A 1 95 ? 9.522 -11.853 -0.713 1.00 39.75 95 PHE A O 1
ATOM 812 N N . GLY A 1 96 ? 9.602 -13.914 -1.560 1.00 32.72 96 GLY A N 1
ATOM 813 C CA . GLY A 1 96 ? 9.489 -14.583 -0.259 1.00 32.72 96 GLY A CA 1
ATOM 814 C C . GLY A 1 96 ? 10.740 -14.559 0.623 1.00 32.72 96 GLY A C 1
ATOM 815 O O . GLY A 1 96 ? 10.711 -15.128 1.706 1.00 32.72 96 GLY A O 1
ATOM 816 N N . HIS A 1 97 ? 11.856 -13.963 0.196 1.00 30.14 97 HIS A N 1
ATOM 817 C CA . HIS A 1 97 ? 13.095 -13.943 0.983 1.00 30.14 97 HIS A CA 1
ATOM 818 C C . HIS A 1 97 ? 13.555 -12.499 1.175 1.00 30.14 97 HIS A C 1
ATOM 820 O O . HIS A 1 97 ? 13.980 -11.836 0.234 1.00 30.14 97 HIS A O 1
ATOM 826 N N . GLY A 1 98 ? 13.414 -11.979 2.395 1.00 36.78 98 GLY A N 1
ATOM 827 C CA . GLY A 1 98 ? 13.969 -10.676 2.760 1.00 36.78 98 GLY A CA 1
ATOM 828 C C . GLY A 1 98 ? 13.149 -9.447 2.354 1.00 36.78 98 GLY A C 1
ATOM 829 O O . GLY A 1 98 ? 13.613 -8.334 2.574 1.00 36.78 98 GLY A O 1
ATOM 830 N N . ALA A 1 99 ? 11.930 -9.580 1.823 1.00 41.66 99 ALA A N 1
ATOM 831 C CA . ALA A 1 99 ? 11.167 -8.475 1.217 1.00 41.66 99 ALA A CA 1
ATOM 832 C C . ALA A 1 99 ? 10.621 -7.396 2.172 1.00 41.66 99 ALA A C 1
ATOM 834 O O . ALA A 1 99 ? 9.936 -6.483 1.719 1.00 41.66 99 ALA A O 1
ATOM 835 N N . LEU A 1 100 ? 10.947 -7.431 3.462 1.00 47.62 100 LEU A N 1
ATOM 836 C CA . LEU A 1 100 ? 10.842 -6.252 4.321 1.00 47.62 100 LEU A CA 1
ATOM 837 C C . LEU A 1 100 ? 12.222 -5.705 4.669 1.00 47.62 100 LEU A C 1
ATOM 839 O O . LEU A 1 100 ? 12.428 -4.529 4.451 1.00 47.62 100 LEU A O 1
ATOM 843 N N . GLY A 1 101 ? 13.196 -6.510 5.104 1.00 42.03 101 GLY A N 1
ATOM 844 C CA . GLY A 1 101 ? 14.551 -6.022 5.414 1.00 42.03 101 GLY A CA 1
ATOM 845 C C . GLY A 1 101 ? 15.331 -5.509 4.193 1.00 42.03 101 GLY A C 1
ATOM 846 O O . GLY A 1 101 ? 15.822 -4.380 4.201 1.00 42.03 101 GLY A O 1
ATOM 847 N N . LEU A 1 102 ? 15.384 -6.289 3.106 1.00 45.50 102 LEU A N 1
ATOM 848 C CA . LEU A 1 102 ? 15.948 -5.862 1.819 1.00 45.50 102 LEU A CA 1
ATOM 849 C C . LEU A 1 102 ? 15.122 -4.732 1.216 1.00 45.50 102 LEU A C 1
ATOM 851 O O . LEU A 1 102 ? 15.697 -3.775 0.721 1.00 45.50 102 LEU A O 1
ATOM 855 N N . THR A 1 103 ? 13.793 -4.791 1.296 1.00 56.69 103 THR A N 1
ATOM 856 C CA . THR A 1 103 ? 12.922 -3.716 0.795 1.00 56.69 103 THR A CA 1
ATOM 857 C C . THR A 1 103 ? 13.096 -2.431 1.588 1.00 56.69 103 THR A C 1
ATOM 859 O O . THR A 1 103 ? 13.093 -1.374 0.987 1.00 56.69 103 THR A O 1
ATOM 862 N N . VAL A 1 104 ? 13.315 -2.492 2.898 1.00 59.59 104 VAL A N 1
ATOM 863 C CA . VAL A 1 104 ? 13.616 -1.339 3.756 1.00 59.59 104 VAL A CA 1
ATOM 864 C C . VAL A 1 104 ? 14.971 -0.766 3.387 1.00 59.59 104 VAL A C 1
ATOM 866 O O . VAL A 1 104 ? 15.039 0.406 3.049 1.00 59.59 104 VAL A O 1
ATOM 869 N N . ARG A 1 105 ? 16.031 -1.578 3.312 1.00 61.97 105 ARG A N 1
ATOM 870 C CA . ARG A 1 105 ? 17.347 -1.089 2.868 1.00 61.97 105 ARG A CA 1
ATOM 871 C C . ARG A 1 105 ? 17.282 -0.473 1.464 1.00 61.97 105 ARG A C 1
ATOM 873 O O . ARG A 1 105 ? 17.735 0.646 1.260 1.00 61.97 105 ARG A O 1
ATOM 880 N N . VAL A 1 106 ? 16.632 -1.156 0.523 1.00 64.12 106 VAL A N 1
ATOM 881 C CA . VAL A 1 106 ? 16.455 -0.711 -0.867 1.00 64.12 106 VAL A CA 1
ATOM 882 C C . VAL A 1 106 ? 15.577 0.541 -0.957 1.00 64.12 106 VAL A C 1
ATOM 884 O O . VAL A 1 106 ? 15.881 1.432 -1.745 1.00 64.12 106 VAL A O 1
ATOM 887 N N . ILE A 1 107 ? 14.503 0.648 -0.168 1.00 65.75 107 ILE A N 1
ATOM 888 C CA . ILE A 1 107 ? 13.668 1.854 -0.085 1.00 65.75 107 ILE A CA 1
ATOM 889 C C . ILE A 1 107 ? 14.476 2.997 0.523 1.00 65.75 107 ILE A C 1
ATOM 891 O O . ILE A 1 107 ? 14.456 4.088 -0.037 1.00 65.75 107 ILE A O 1
ATOM 895 N N . HIS A 1 108 ? 15.193 2.755 1.620 1.00 68.12 108 HIS A N 1
ATOM 896 C CA . HIS A 1 108 ? 16.027 3.742 2.293 1.00 68.12 108 HIS A CA 1
ATOM 897 C C . HIS A 1 108 ? 17.057 4.320 1.324 1.00 68.12 108 HIS A C 1
ATOM 899 O O . HIS A 1 108 ? 17.049 5.522 1.081 1.00 68.12 108 HIS A O 1
ATOM 905 N N . GLU A 1 109 ? 17.885 3.473 0.709 1.00 67.94 109 GLU A N 1
ATOM 906 C CA . GLU A 1 109 ? 18.917 3.880 -0.251 1.00 67.94 109 GLU A CA 1
ATOM 907 C C . GLU A 1 109 ? 18.314 4.635 -1.447 1.00 67.94 109 GLU A C 1
ATOM 909 O O . GLU A 1 109 ? 18.765 5.723 -1.793 1.00 67.94 109 GLU A O 1
ATOM 914 N N . ARG A 1 110 ? 17.231 4.127 -2.048 1.00 69.38 110 ARG A N 1
ATOM 915 C CA . ARG A 1 110 ? 16.647 4.714 -3.272 1.00 69.38 110 ARG A CA 1
ATOM 916 C C . ARG A 1 110 ? 15.763 5.928 -3.049 1.00 69.38 110 ARG A C 1
ATOM 918 O O . ARG A 1 110 ? 15.535 6.687 -3.988 1.00 69.38 110 ARG A O 1
ATOM 925 N N . MET A 1 111 ? 15.199 6.089 -1.857 1.00 70.12 111 MET A N 1
ATOM 926 C CA . MET A 1 111 ? 14.501 7.320 -1.499 1.00 70.12 111 MET A CA 1
ATOM 927 C C . MET A 1 111 ? 15.473 8.399 -1.013 1.00 70.12 111 MET A C 1
ATOM 929 O O . MET A 1 111 ? 15.162 9.579 -1.168 1.00 70.12 111 MET A O 1
ATOM 933 N N . LYS A 1 112 ? 16.625 8.009 -0.448 1.00 65.19 112 LYS A N 1
ATOM 934 C CA . LYS A 1 112 ? 17.704 8.916 -0.041 1.00 65.19 112 LYS A CA 1
ATOM 935 C C . LYS A 1 112 ? 18.464 9.464 -1.254 1.00 65.19 112 LYS A C 1
ATOM 937 O O . LYS A 1 112 ? 18.688 10.670 -1.320 1.00 65.19 112 LYS A O 1
ATOM 942 N N . ASP A 1 113 ? 18.748 8.610 -2.239 1.00 62.59 113 ASP A N 1
ATOM 943 C CA . ASP A 1 113 ? 19.408 8.977 -3.494 1.00 62.59 113 ASP A CA 1
ATOM 944 C C . ASP A 1 113 ? 18.372 9.134 -4.614 1.00 62.59 113 ASP A C 1
ATOM 946 O O . ASP A 1 113 ? 17.931 8.163 -5.232 1.00 62.59 113 ASP A O 1
ATOM 950 N N . ILE A 1 114 ? 17.956 10.376 -4.883 1.00 51.59 114 ILE A N 1
ATOM 951 C CA . ILE A 1 114 ? 16.879 10.723 -5.826 1.00 51.59 114 ILE A CA 1
ATOM 952 C C . ILE A 1 114 ? 17.291 10.425 -7.283 1.00 51.59 114 ILE A C 1
ATOM 954 O O . ILE A 1 114 ? 17.508 11.322 -8.096 1.00 51.59 114 ILE A O 1
ATOM 958 N N . LYS A 1 115 ? 17.319 9.153 -7.685 1.00 57.28 115 LYS A N 1
ATOM 959 C CA . LYS A 1 115 ? 17.025 8.792 -9.076 1.00 57.28 115 LYS A CA 1
ATOM 960 C C . LYS A 1 115 ? 15.503 8.801 -9.211 1.00 57.28 115 LYS A C 1
ATOM 962 O O . LYS A 1 115 ? 14.822 7.880 -8.764 1.00 57.28 115 LYS A O 1
ATOM 967 N N . LYS A 1 116 ? 14.986 9.885 -9.803 1.00 63.03 116 LYS A N 1
ATOM 968 C CA . LYS A 1 116 ? 13.568 10.308 -9.870 1.00 63.03 116 LYS A CA 1
ATOM 969 C C . LYS A 1 116 ? 12.554 9.199 -10.204 1.00 63.03 116 LYS A C 1
ATOM 971 O O . LYS A 1 116 ? 11.400 9.290 -9.801 1.00 63.03 116 LYS A O 1
ATOM 976 N N . GLU A 1 117 ? 12.963 8.168 -10.938 1.00 65.00 117 GLU A N 1
ATOM 977 C CA . GLU A 1 117 ? 12.081 7.100 -11.423 1.00 65.00 117 GLU A CA 1
ATOM 978 C C . GLU A 1 117 ? 11.887 5.981 -10.388 1.00 65.00 117 GLU A C 1
ATOM 980 O O . GLU A 1 117 ? 10.752 5.601 -10.106 1.00 65.00 117 GLU A O 1
ATOM 985 N N . SER A 1 118 ? 12.963 5.532 -9.731 1.00 73.00 118 SER A N 1
ATOM 986 C CA . SER A 1 118 ? 12.920 4.473 -8.707 1.00 73.00 118 SER A CA 1
ATOM 987 C C . SER A 1 118 ? 12.115 4.869 -7.468 1.00 73.00 118 SER A C 1
ATOM 989 O O . SER A 1 118 ? 11.551 4.006 -6.793 1.00 73.00 118 SER A O 1
ATOM 991 N N . TYR A 1 119 ? 12.038 6.176 -7.199 1.00 81.81 119 TYR A N 1
ATOM 992 C CA . TYR A 1 119 ? 11.273 6.748 -6.097 1.00 81.81 119 TYR A CA 1
ATOM 993 C C . TYR A 1 119 ? 9.836 6.223 -6.052 1.00 81.81 119 TYR A C 1
ATOM 995 O O . TYR A 1 119 ? 9.364 5.822 -4.993 1.00 81.81 119 TYR A O 1
ATOM 1003 N N . TRP A 1 120 ? 9.144 6.186 -7.194 1.00 84.50 120 TRP A N 1
ATOM 1004 C CA . TRP A 1 120 ? 7.720 5.855 -7.241 1.00 84.50 120 TRP A CA 1
ATOM 1005 C C . TRP A 1 120 ? 7.434 4.402 -6.878 1.00 84.50 120 TRP A C 1
ATOM 1007 O O . TRP A 1 120 ? 6.466 4.121 -6.172 1.00 84.50 120 TRP A O 1
ATOM 1017 N N . GLY A 1 121 ? 8.311 3.486 -7.294 1.00 79.62 121 GLY A N 1
ATOM 1018 C CA . GLY A 1 121 ? 8.252 2.091 -6.869 1.00 79.62 121 GLY A CA 1
ATOM 1019 C C . GLY A 1 121 ? 8.397 1.952 -5.354 1.00 79.62 121 GLY A C 1
ATOM 1020 O O . GLY A 1 121 ? 7.592 1.281 -4.708 1.00 79.62 121 GLY A O 1
ATOM 1021 N N . CYS A 1 122 ? 9.386 2.639 -4.779 1.00 77.81 122 CYS A N 1
ATOM 1022 C CA . CYS A 1 122 ? 9.609 2.664 -3.335 1.00 77.81 122 CYS A CA 1
ATOM 1023 C C . CYS A 1 122 ? 8.436 3.315 -2.585 1.00 77.81 122 CYS A C 1
ATOM 1025 O O . CYS A 1 122 ? 8.000 2.796 -1.562 1.00 77.81 122 CYS A O 1
ATOM 1027 N N . ALA A 1 123 ? 7.897 4.418 -3.105 1.00 85.75 123 ALA A N 1
ATOM 1028 C CA . ALA A 1 123 ? 6.768 5.152 -2.543 1.00 85.75 123 ALA A CA 1
ATOM 1029 C C . ALA A 1 123 ? 5.513 4.282 -2.457 1.00 85.75 123 ALA A C 1
ATOM 1031 O O . ALA A 1 123 ? 4.908 4.181 -1.391 1.00 85.75 123 ALA A O 1
ATOM 1032 N N . ARG A 1 124 ? 5.164 3.593 -3.550 1.00 86.88 124 ARG A N 1
ATOM 1033 C CA . ARG A 1 124 ? 4.036 2.658 -3.570 1.00 86.88 124 ARG A CA 1
ATOM 1034 C C . ARG A 1 124 ? 4.211 1.560 -2.525 1.00 86.88 124 ARG A C 1
ATOM 1036 O O . ARG A 1 124 ? 3.289 1.293 -1.760 1.00 86.88 124 ARG A O 1
ATOM 1043 N N . ASN A 1 125 ? 5.390 0.941 -2.479 1.00 79.94 125 ASN A N 1
ATOM 1044 C CA . ASN A 1 125 ? 5.664 -0.137 -1.534 1.00 79.94 125 ASN A CA 1
ATOM 1045 C C . ASN A 1 125 ? 5.600 0.360 -0.083 1.00 79.94 125 ASN A C 1
ATOM 1047 O O . ASN A 1 125 ? 4.997 -0.302 0.754 1.00 79.94 125 ASN A O 1
ATOM 1051 N N . PHE A 1 126 ? 6.126 1.553 0.210 1.00 85.94 126 PHE A N 1
ATOM 1052 C CA . PHE A 1 126 ? 5.979 2.179 1.524 1.00 85.94 126 PHE A CA 1
ATOM 1053 C C . PHE A 1 126 ? 4.505 2.375 1.914 1.00 85.94 126 PHE A C 1
ATOM 1055 O O . PHE A 1 126 ? 4.135 2.029 3.032 1.00 85.94 126 PHE A O 1
ATOM 1062 N N . MET A 1 127 ? 3.650 2.873 1.011 1.00 90.00 127 MET A N 1
ATOM 1063 C CA . MET A 1 127 ? 2.219 3.043 1.308 1.00 90.00 127 MET A CA 1
ATOM 1064 C C . MET A 1 127 ? 1.542 1.710 1.655 1.00 90.00 127 MET A C 1
ATOM 1066 O O . MET A 1 127 ? 0.768 1.646 2.609 1.00 90.00 127 MET A O 1
ATOM 1070 N N . LEU A 1 128 ? 1.873 0.639 0.927 1.00 85.75 128 LEU A N 1
ATOM 1071 C CA . LEU A 1 128 ? 1.372 -0.709 1.212 1.00 85.75 128 LEU A CA 1
ATOM 1072 C C . LEU A 1 128 ? 1.866 -1.220 2.568 1.00 85.75 128 LEU A C 1
ATOM 1074 O O . LEU A 1 128 ? 1.072 -1.752 3.334 1.00 85.75 128 LEU A O 1
ATOM 1078 N N . LEU A 1 129 ? 3.144 -1.016 2.899 1.00 83.00 129 LEU A N 1
ATOM 1079 C CA . LEU A 1 129 ? 3.707 -1.404 4.195 1.00 83.00 129 LEU A CA 1
ATOM 1080 C C . LEU A 1 129 ? 3.089 -0.626 5.359 1.00 83.00 129 LEU A C 1
ATOM 1082 O O . LEU A 1 129 ? 2.776 -1.211 6.395 1.00 83.00 129 LEU A O 1
ATOM 1086 N N . ALA A 1 130 ? 2.885 0.681 5.195 1.00 88.88 130 ALA A N 1
ATOM 1087 C CA . ALA A 1 130 ? 2.216 1.508 6.188 1.00 88.88 130 ALA A CA 1
ATOM 1088 C C . ALA A 1 130 ? 0.781 1.013 6.433 1.00 88.88 130 ALA A C 1
ATOM 1090 O O . ALA A 1 130 ? 0.389 0.865 7.586 1.00 88.88 130 ALA A O 1
ATOM 1091 N N . TYR A 1 131 ? 0.036 0.657 5.382 1.00 90.06 131 TYR A N 1
ATOM 1092 C CA . TYR A 1 131 ? -1.287 0.039 5.525 1.00 90.06 131 TYR A CA 1
ATOM 1093 C C . TYR A 1 131 ? -1.225 -1.334 6.212 1.00 90.06 131 TYR A C 1
ATOM 1095 O O . TYR A 1 131 ? -1.902 -1.579 7.211 1.00 90.06 131 TYR A O 1
ATOM 1103 N N . ALA A 1 132 ? -0.342 -2.210 5.732 1.00 84.88 132 ALA A N 1
ATOM 1104 C CA . ALA A 1 132 ? -0.159 -3.568 6.234 1.00 84.88 132 ALA A CA 1
ATOM 1105 C C . ALA A 1 132 ? 0.219 -3.623 7.721 1.00 84.88 132 ALA A C 1
ATOM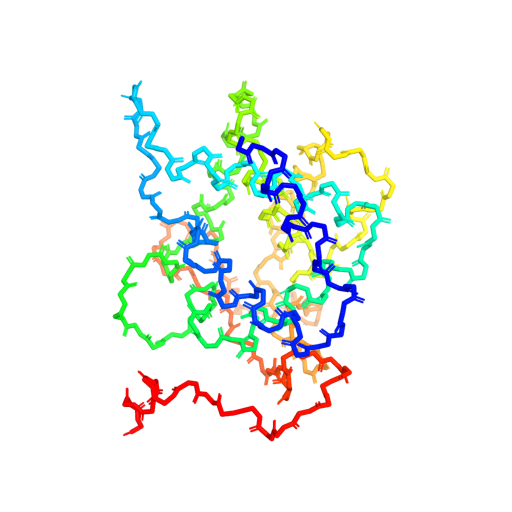 1107 O O . ALA A 1 132 ? -0.069 -4.609 8.391 1.00 84.88 132 ALA A O 1
ATOM 1108 N N . THR A 1 133 ? 0.863 -2.580 8.246 1.00 85.38 133 THR A N 1
ATOM 1109 C CA . THR A 1 133 ? 1.346 -2.520 9.635 1.00 85.38 133 THR A CA 1
ATOM 1110 C C . THR A 1 133 ? 0.519 -1.599 10.538 1.00 85.38 133 THR A C 1
ATOM 1112 O O . THR A 1 133 ? 0.920 -1.337 11.672 1.00 85.38 133 THR A O 1
ATOM 1115 N N . GLY A 1 134 ? -0.631 -1.100 10.062 1.00 88.31 134 GLY A N 1
ATOM 1116 C CA . GLY A 1 134 ? -1.508 -0.222 10.847 1.00 88.31 134 GLY A CA 1
ATOM 1117 C C . GLY A 1 134 ? -0.914 1.166 11.122 1.00 88.31 134 GLY A C 1
ATOM 1118 O O . GLY A 1 134 ? -1.146 1.746 12.184 1.00 88.31 134 GLY A O 1
ATOM 1119 N N . ARG A 1 135 ? -0.082 1.665 10.201 1.00 91.38 135 ARG A N 1
ATOM 1120 C CA . ARG A 1 135 ? 0.604 2.964 10.245 1.00 91.38 135 ARG A CA 1
ATOM 1121 C C . ARG A 1 135 ? 0.092 3.940 9.185 1.00 91.38 135 ARG A C 1
ATOM 1123 O O . ARG A 1 135 ? 0.836 4.772 8.665 1.00 91.38 135 ARG A O 1
ATOM 1130 N N . GLU A 1 136 ? -1.195 3.864 8.863 1.00 92.94 136 GLU A N 1
ATOM 1131 C CA . GLU A 1 136 ? -1.873 4.773 7.934 1.00 92.94 136 GLU A CA 1
ATOM 1132 C C . GLU A 1 136 ? -1.835 6.234 8.415 1.00 92.94 136 GLU A C 1
ATOM 1134 O O . GLU A 1 136 ? -1.992 7.153 7.611 1.00 92.94 136 GLU A O 1
ATOM 1139 N N . ASP A 1 137 ? -1.576 6.475 9.709 1.00 94.75 137 ASP A N 1
ATOM 1140 C CA . ASP A 1 137 ? -1.307 7.807 10.264 1.00 94.75 137 ASP A CA 1
ATOM 1141 C C . ASP A 1 137 ? -0.190 8.540 9.510 1.00 94.75 137 ASP A C 1
ATOM 1143 O O . ASP A 1 137 ? -0.273 9.753 9.319 1.00 94.75 137 ASP A O 1
ATOM 1147 N N . LEU A 1 138 ? 0.803 7.801 9.008 1.00 93.00 138 LEU A N 1
ATOM 1148 C CA . LEU A 1 138 ? 1.927 8.338 8.244 1.00 93.00 138 LEU A CA 1
ATOM 1149 C C . LEU A 1 138 ? 1.566 8.750 6.813 1.00 93.00 138 LEU A C 1
ATOM 1151 O O . LEU A 1 138 ? 2.364 9.412 6.152 1.00 93.00 138 LEU A O 1
ATOM 1155 N N . LEU A 1 139 ? 0.388 8.361 6.326 1.00 92.88 139 LEU A N 1
ATOM 1156 C CA . LEU A 1 139 ? -0.080 8.658 4.971 1.00 92.88 139 LEU A CA 1
ATOM 1157 C C . LEU A 1 139 ? -1.099 9.805 4.935 1.00 92.88 139 LEU A C 1
ATOM 1159 O O . LEU A 1 139 ? -1.511 10.232 3.858 1.00 92.88 139 LEU A O 1
ATOM 1163 N N . LYS A 1 140 ? -1.517 10.327 6.093 1.00 91.19 140 LYS A N 1
ATOM 1164 C CA . LYS A 1 140 ? -2.506 11.409 6.166 1.00 91.19 140 LYS A CA 1
ATOM 1165 C C . LYS A 1 140 ? -1.921 12.721 5.641 1.00 91.19 140 LYS A C 1
ATOM 1167 O O . LYS A 1 140 ? -0.854 13.147 6.077 1.00 91.19 140 LYS A O 1
ATOM 1172 N N . ASN A 1 141 ? -2.655 13.384 4.744 1.00 87.69 141 ASN A N 1
ATOM 1173 C CA . ASN A 1 141 ? -2.329 14.708 4.190 1.00 87.69 141 ASN A CA 1
ATOM 1174 C C . ASN A 1 141 ? -0.923 14.808 3.568 1.00 87.69 141 ASN A C 1
ATOM 1176 O O . ASN A 1 141 ? -0.301 15.874 3.579 1.00 87.69 141 ASN A O 1
ATOM 1180 N N . ILE A 1 142 ? -0.398 13.699 3.042 1.00 89.56 142 ILE A N 1
ATOM 1181 C CA . ILE A 1 142 ? 0.938 13.675 2.458 1.00 89.56 142 ILE A CA 1
ATOM 1182 C C . ILE A 1 142 ? 0.941 14.110 0.994 1.00 89.56 142 ILE A C 1
ATOM 1184 O O . ILE A 1 142 ? 0.066 13.748 0.211 1.00 89.56 142 ILE A O 1
ATOM 1188 N N . LYS A 1 143 ? 1.989 14.843 0.609 1.00 91.50 143 LYS A N 1
ATOM 1189 C CA . LYS A 1 143 ? 2.312 15.086 -0.795 1.00 91.50 143 LYS A CA 1
ATOM 1190 C C . LYS A 1 143 ? 2.965 13.836 -1.411 1.00 91.50 143 LYS A C 1
ATOM 1192 O O . LYS A 1 143 ? 3.956 13.363 -0.844 1.00 91.50 143 LYS A O 1
ATOM 1197 N N . PRO A 1 144 ? 2.474 13.340 -2.562 1.00 89.38 144 PRO A N 1
ATOM 1198 C CA . PRO A 1 144 ? 3.009 12.167 -3.263 1.00 89.38 144 PRO A CA 1
ATOM 1199 C C . PRO A 1 144 ? 4.522 12.195 -3.485 1.00 89.38 144 PRO A C 1
ATOM 1201 O O . PRO A 1 144 ? 5.172 11.159 -3.431 1.00 89.38 144 PRO A O 1
ATOM 1204 N N . GLU A 1 145 ? 5.090 13.380 -3.712 1.00 87.00 145 GLU A N 1
ATOM 1205 C CA . GLU A 1 145 ? 6.504 13.587 -4.032 1.00 87.00 145 GLU A CA 1
ATOM 1206 C C . GLU A 1 145 ? 7.406 13.612 -2.786 1.00 87.00 145 GLU A C 1
ATOM 1208 O O . GLU A 1 145 ? 8.628 13.699 -2.906 1.00 87.00 145 GLU A O 1
ATOM 1213 N N . LYS A 1 146 ? 6.828 13.591 -1.575 1.00 86.25 146 LYS A N 1
ATOM 1214 C CA . LYS A 1 146 ? 7.548 13.793 -0.304 1.00 86.25 146 LYS A CA 1
ATOM 1215 C C . LYS A 1 146 ? 7.229 12.726 0.750 1.00 86.25 146 LYS A C 1
ATOM 1217 O O . LYS A 1 146 ? 7.071 13.036 1.927 1.00 86.25 146 LYS A O 1
ATOM 1222 N N . LEU A 1 147 ? 7.182 11.458 0.341 1.00 88.25 147 LEU A N 1
ATOM 1223 C CA . LEU A 1 147 ? 6.990 10.304 1.235 1.00 88.25 147 LEU A CA 1
ATOM 1224 C C . LEU A 1 147 ? 8.229 9.905 2.060 1.00 88.25 147 LEU A C 1
ATOM 1226 O O . LEU A 1 147 ? 8.066 9.309 3.123 1.00 88.25 147 LEU A O 1
ATOM 1230 N N . TYR A 1 148 ? 9.450 10.264 1.639 1.00 85.75 148 TYR A N 1
ATOM 1231 C CA . TYR A 1 148 ? 10.683 9.827 2.317 1.00 85.75 148 TYR A CA 1
ATOM 1232 C C . TYR A 1 148 ? 10.739 10.175 3.819 1.00 85.75 148 TYR A C 1
ATOM 1234 O O . TYR A 1 148 ? 11.022 9.284 4.619 1.00 85.75 148 TYR A O 1
ATOM 1242 N N . PRO A 1 149 ? 10.386 11.398 4.270 1.00 89.38 149 PRO A N 1
ATOM 1243 C CA . PRO A 1 149 ? 10.365 11.702 5.700 1.00 89.38 149 PRO A CA 1
ATOM 1244 C C . PRO A 1 149 ? 9.419 10.809 6.513 1.00 89.38 149 PRO A C 1
ATOM 1246 O O . PRO A 1 149 ? 9.703 10.520 7.672 1.00 89.38 149 PRO A O 1
ATOM 1249 N N . GLN A 1 150 ? 8.299 10.360 5.935 1.00 91.25 150 GLN A N 1
ATOM 1250 C CA . GLN A 1 150 ? 7.384 9.457 6.641 1.00 91.25 150 GLN A CA 1
ATOM 1251 C C . GLN A 1 150 ? 7.876 8.019 6.616 1.00 91.25 150 GLN A C 1
ATOM 1253 O O . GLN A 1 150 ? 7.715 7.318 7.610 1.00 91.25 150 GLN A O 1
ATOM 1258 N N . TYR A 1 151 ? 8.536 7.609 5.533 1.00 87.00 151 TYR A N 1
ATOM 1259 C CA . TYR A 1 151 ? 9.263 6.350 5.509 1.00 87.00 151 TYR A CA 1
ATOM 1260 C C . TYR A 1 151 ? 10.301 6.295 6.640 1.00 87.00 151 TYR A C 1
ATOM 1262 O O . TYR A 1 151 ? 10.303 5.338 7.402 1.00 87.00 151 TYR A O 1
ATOM 1270 N N . VAL A 1 152 ? 11.099 7.349 6.848 1.00 85.44 152 VAL A N 1
ATOM 1271 C CA . VAL A 1 152 ? 12.075 7.405 7.957 1.00 85.44 152 VAL A CA 1
ATOM 1272 C C . VAL A 1 152 ? 11.392 7.283 9.327 1.00 85.44 152 VAL A C 1
ATOM 1274 O O . VAL A 1 152 ? 11.904 6.610 10.224 1.00 85.44 152 VAL A O 1
ATOM 1277 N N . LYS A 1 153 ? 10.215 7.898 9.512 1.00 90.69 15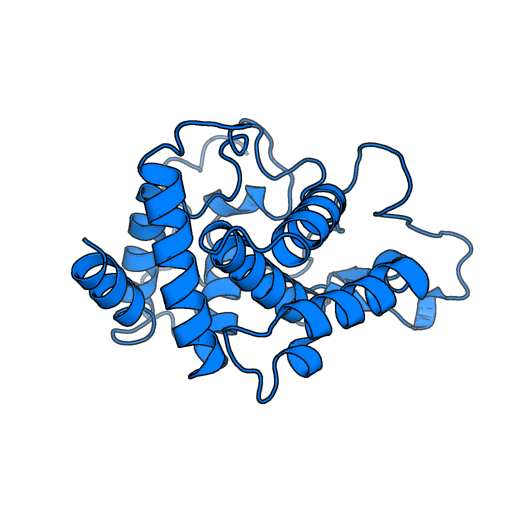3 LYS A N 1
ATOM 1278 C CA . LYS A 1 153 ? 9.428 7.727 10.748 1.00 90.69 153 LYS A CA 1
ATOM 1279 C C . LYS A 1 153 ? 8.929 6.295 10.917 1.00 90.69 153 LYS A C 1
ATOM 1281 O O . LYS A 1 153 ? 8.975 5.770 12.028 1.00 90.69 153 LYS A O 1
ATOM 1286 N N . TRP A 1 154 ? 8.452 5.678 9.840 1.00 88.81 154 TRP A N 1
ATOM 1287 C CA . TRP A 1 154 ? 8.028 4.283 9.839 1.00 88.81 154 TRP A CA 1
ATOM 1288 C C . TRP A 1 154 ? 9.200 3.354 10.164 1.00 88.81 154 TRP A C 1
ATOM 1290 O O . TRP A 1 154 ? 9.089 2.536 11.066 1.00 88.81 154 TRP A O 1
ATOM 1300 N N . GLU A 1 155 ? 10.349 3.541 9.517 1.00 81.94 155 GLU A N 1
ATOM 1301 C CA . GLU A 1 155 ? 11.577 2.768 9.723 1.00 81.94 155 GLU A CA 1
ATOM 1302 C C . GLU A 1 155 ? 12.081 2.895 11.165 1.00 81.94 155 GLU A C 1
ATOM 1304 O O . GLU A 1 155 ? 12.397 1.891 11.803 1.00 81.94 155 GLU A O 1
ATOM 1309 N N . LYS A 1 156 ? 12.090 4.111 11.731 1.00 84.50 156 LYS A N 1
ATOM 1310 C CA . LYS A 1 156 ? 12.425 4.332 13.146 1.00 84.50 156 LYS A CA 1
ATOM 1311 C C . LYS A 1 156 ? 11.473 3.576 14.073 1.00 84.50 156 LYS A C 1
ATOM 1313 O O . LYS A 1 156 ? 11.935 2.875 14.971 1.00 84.50 156 LYS A O 1
ATOM 1318 N N . TRP A 1 157 ? 10.169 3.702 13.848 1.00 86.62 157 TRP A N 1
ATOM 1319 C CA . TRP A 1 157 ? 9.159 2.983 14.622 1.00 86.62 157 TRP A CA 1
ATOM 1320 C C . TRP A 1 157 ? 9.324 1.464 14.502 1.00 86.62 157 TRP A C 1
ATOM 1322 O O . TRP A 1 157 ? 9.156 0.735 15.474 1.00 86.62 157 TRP A O 1
ATOM 1332 N N . MET A 1 158 ? 9.682 0.981 13.319 1.00 79.56 158 MET A N 1
ATOM 1333 C CA . MET A 1 158 ? 9.779 -0.439 13.031 1.00 79.56 158 MET A CA 1
ATOM 1334 C C . MET A 1 158 ? 11.043 -1.067 13.630 1.00 79.56 158 MET A C 1
ATOM 1336 O O . MET A 1 158 ? 10.964 -2.066 14.350 1.00 79.56 158 MET A O 1
ATOM 1340 N N . LEU A 1 159 ? 12.198 -0.457 13.355 1.00 75.00 159 LEU A N 1
ATOM 1341 C CA . LEU A 1 159 ? 13.523 -0.983 13.679 1.00 75.00 159 LEU A CA 1
ATOM 1342 C C . LEU A 1 159 ? 14.042 -0.461 15.020 1.00 75.00 159 LEU A C 1
ATOM 1344 O O . LEU A 1 159 ? 14.387 -1.246 15.900 1.00 75.00 159 LEU A O 1
ATOM 1348 N N . LYS A 1 160 ? 14.090 0.867 15.200 1.00 73.94 160 LYS A N 1
ATOM 1349 C CA . LYS A 1 160 ? 14.736 1.482 16.376 1.00 73.94 160 LYS A CA 1
ATOM 1350 C C . LYS A 1 160 ? 13.917 1.286 17.646 1.00 73.94 160 LYS A C 1
ATOM 1352 O O . LYS A 1 160 ? 14.476 0.989 18.693 1.00 73.94 160 LYS A O 1
ATOM 1357 N N . GLU A 1 161 ? 12.595 1.399 17.550 1.00 79.38 161 GLU A N 1
ATOM 1358 C CA . GLU A 1 161 ? 11.688 1.112 18.672 1.00 79.38 161 GLU A CA 1
ATOM 1359 C C . GLU A 1 161 ? 11.393 -0.390 18.827 1.00 79.38 161 GLU A C 1
ATOM 1361 O O . GLU A 1 161 ? 10.642 -0.785 19.720 1.00 79.38 161 GLU A O 1
ATOM 1366 N N . ARG A 1 162 ? 11.977 -1.230 17.958 1.00 75.31 162 ARG A N 1
ATOM 1367 C CA . ARG A 1 162 ? 11.802 -2.688 17.913 1.00 75.31 162 ARG A CA 1
ATOM 1368 C C . ARG A 1 162 ? 10.341 -3.140 17.819 1.00 75.31 162 ARG A C 1
ATOM 1370 O O . ARG A 1 162 ? 10.051 -4.295 18.106 1.00 75.31 162 ARG A O 1
ATOM 1377 N N . ASN A 1 163 ? 9.409 -2.280 17.398 1.00 79.56 163 ASN A N 1
ATOM 1378 C CA . ASN A 1 163 ? 7.994 -2.657 17.293 1.00 79.56 163 ASN A CA 1
ATOM 1379 C C . ASN A 1 163 ? 7.786 -3.784 16.279 1.00 79.56 163 ASN A C 1
ATOM 1381 O O . ASN A 1 163 ? 6.893 -4.610 16.449 1.00 79.56 163 ASN A O 1
ATOM 1385 N N . GLY A 1 164 ? 8.662 -3.873 15.279 1.00 74.75 164 GLY A N 1
ATOM 1386 C CA . GLY A 1 164 ? 8.639 -4.951 14.313 1.00 74.75 164 GLY A CA 1
ATOM 1387 C C . GLY A 1 164 ? 8.801 -6.350 14.908 1.00 74.75 164 GLY A C 1
ATOM 1388 O O . GLY A 1 164 ? 8.232 -7.301 14.379 1.00 74.75 164 GLY A O 1
ATOM 1389 N N . ALA A 1 165 ? 9.485 -6.466 16.050 1.00 74.00 165 ALA A N 1
ATOM 1390 C CA . ALA A 1 165 ? 9.625 -7.727 16.770 1.00 74.00 165 ALA A CA 1
ATOM 1391 C C . ALA A 1 165 ? 8.304 -8.262 17.346 1.00 74.00 165 ALA A C 1
ATOM 1393 O O . ALA A 1 165 ? 8.101 -9.463 17.541 1.00 74.00 165 ALA A O 1
ATOM 1394 N N . TYR A 1 166 ? 7.366 -7.351 17.569 1.00 77.44 166 TYR A N 1
ATOM 1395 C CA . TYR A 1 166 ? 6.090 -7.609 18.220 1.00 77.44 166 TYR A CA 1
ATOM 1396 C C . TYR A 1 166 ? 4.917 -7.493 17.238 1.00 77.44 166 TYR A C 1
ATOM 1398 O O . TYR A 1 166 ? 3.760 -7.435 17.656 1.00 77.44 166 TYR A O 1
ATOM 1406 N N . LEU A 1 167 ? 5.188 -7.444 15.927 1.00 79.25 167 LEU A N 1
ATOM 1407 C CA . LEU A 1 167 ? 4.136 -7.547 14.925 1.00 79.25 167 LEU A CA 1
ATOM 1408 C C . LEU A 1 167 ? 3.603 -8.975 14.868 1.00 79.25 167 LEU A C 1
ATOM 1410 O O . LEU A 1 167 ? 4.356 -9.946 14.748 1.00 79.25 167 LEU A O 1
ATOM 1414 N N . ARG A 1 168 ? 2.280 -9.093 14.920 1.00 79.06 168 ARG A N 1
ATOM 1415 C CA . ARG A 1 168 ? 1.548 -10.351 14.785 1.00 79.06 168 ARG A CA 1
ATOM 1416 C C . ARG A 1 168 ? 0.424 -10.167 13.784 1.00 79.06 168 ARG A C 1
ATOM 1418 O O . ARG A 1 168 ? -0.109 -9.069 13.633 1.00 79.06 168 ARG A O 1
ATOM 1425 N N . ALA A 1 169 ? 0.054 -11.242 13.101 1.00 80.88 169 ALA A N 1
ATOM 1426 C CA . ALA A 1 169 ? -1.129 -11.219 12.260 1.00 80.88 169 ALA A CA 1
ATOM 1427 C C . ALA A 1 169 ? -2.372 -10.935 13.115 1.00 80.88 169 ALA A C 1
ATOM 1429 O O . ALA A 1 169 ? -2.605 -11.595 14.134 1.00 80.88 169 ALA A O 1
ATOM 1430 N N . SER A 1 170 ? -3.160 -9.948 12.695 1.00 84.12 170 SER A N 1
ATOM 1431 C CA . SER A 1 170 ? -4.414 -9.589 13.344 1.00 84.12 170 SER A CA 1
ATOM 1432 C C . SER A 1 170 ? -5.410 -10.746 13.274 1.00 84.12 170 SER A C 1
ATOM 1434 O O . SER A 1 170 ? -5.494 -11.470 12.282 1.00 84.12 170 SER A O 1
ATOM 1436 N N . SER A 1 171 ? -6.194 -10.906 14.339 1.00 85.62 171 SER A N 1
ATOM 1437 C CA . SER A 1 171 ? -7.334 -11.827 14.392 1.00 85.62 171 SER A CA 1
ATOM 1438 C C . SER A 1 171 ? -8.632 -11.204 13.878 1.00 85.62 171 SER A C 1
ATOM 1440 O O . SER A 1 171 ? -9.680 -11.832 13.985 1.00 85.62 171 SER A O 1
ATOM 1442 N N . LYS A 1 172 ? -8.593 -9.965 13.367 1.00 86.69 172 LYS A N 1
ATOM 1443 C CA . LYS A 1 172 ? -9.784 -9.233 12.897 1.00 86.69 172 LYS A CA 1
ATOM 1444 C C . LYS A 1 172 ? -9.709 -8.799 11.436 1.00 86.69 172 LYS A C 1
ATOM 1446 O O . LYS A 1 172 ? -10.737 -8.693 10.781 1.00 86.69 172 LYS A O 1
ATOM 1451 N N . GLU A 1 173 ? -8.509 -8.539 10.930 1.00 85.50 173 GLU A N 1
ATOM 1452 C CA . GLU A 1 173 ? -8.286 -7.934 9.613 1.00 85.50 173 GLU A CA 1
ATOM 1453 C C . GLU A 1 173 ? -7.041 -8.542 8.953 1.00 85.50 173 GLU A C 1
ATOM 1455 O O . GLU A 1 173 ? -6.168 -9.045 9.664 1.00 85.50 173 GLU A O 1
ATOM 1460 N N . PRO A 1 174 ? -6.905 -8.479 7.618 1.00 82.38 174 PRO A N 1
ATOM 1461 C CA . PRO A 1 174 ? -5.775 -9.067 6.901 1.00 82.38 174 PRO A CA 1
ATOM 1462 C C . PRO A 1 174 ? -4.521 -8.172 6.979 1.00 82.38 174 PRO A C 1
ATOM 1464 O O . PRO A 1 174 ? -3.985 -7.722 5.970 1.00 82.38 174 PRO A O 1
ATOM 1467 N N . ARG A 1 175 ? -4.061 -7.859 8.193 1.00 85.69 175 ARG A N 1
ATOM 1468 C CA . ARG A 1 175 ? -2.899 -6.996 8.455 1.00 85.69 175 ARG A CA 1
ATOM 1469 C C . ARG A 1 175 ? -2.116 -7.443 9.683 1.00 85.69 175 ARG A C 1
ATOM 1471 O O . ARG A 1 175 ? -2.601 -8.253 10.477 1.00 85.69 175 ARG A O 1
ATOM 1478 N N . TRP A 1 176 ? -0.935 -6.870 9.873 1.00 85.38 176 TRP A N 1
ATOM 1479 C CA . TRP A 1 176 ? -0.141 -7.034 11.084 1.00 85.38 176 TRP A CA 1
ATOM 1480 C C . TRP A 1 176 ? -0.420 -5.905 12.062 1.00 85.38 176 TRP A C 1
ATOM 1482 O O . TRP A 1 176 ? -0.472 -4.732 11.698 1.00 85.38 176 TRP A O 1
ATOM 1492 N N . VAL A 1 177 ? -0.589 -6.275 13.324 1.00 87.12 177 VAL A N 1
ATOM 1493 C CA . VAL A 1 177 ? -0.819 -5.347 14.427 1.00 87.12 177 VAL A CA 1
ATOM 1494 C C . VAL A 1 177 ? 0.255 -5.534 15.481 1.00 87.12 177 VAL A C 1
ATOM 1496 O O . VAL A 1 177 ? 0.797 -6.626 15.661 1.00 87.12 177 VAL A O 1
ATOM 1499 N N . LEU A 1 178 ? 0.566 -4.442 16.170 1.00 85.12 178 LEU A N 1
ATOM 1500 C CA . LEU A 1 178 ? 1.479 -4.468 17.297 1.00 85.12 178 LEU A CA 1
ATOM 1501 C C . LEU A 1 178 ? 0.798 -5.143 18.490 1.00 85.12 178 LEU A C 1
ATOM 1503 O O . LEU A 1 178 ? -0.144 -4.582 19.057 1.00 85.12 178 LEU A O 1
ATOM 1507 N N . ASP A 1 179 ? 1.300 -6.302 18.903 1.00 77.00 179 ASP A N 1
ATOM 1508 C CA . ASP A 1 179 ? 0.847 -6.946 20.130 1.00 77.00 179 ASP A CA 1
ATOM 1509 C C . ASP A 1 179 ? 1.576 -6.340 21.339 1.00 77.00 179 ASP A C 1
ATOM 1511 O O . ASP A 1 179 ? 2.684 -6.729 21.715 1.00 77.00 179 ASP A O 1
ATOM 1515 N N . LYS A 1 180 ? 0.959 -5.318 21.943 1.00 64.44 180 LYS A N 1
ATOM 1516 C CA . LYS A 1 180 ? 1.529 -4.601 23.096 1.00 64.44 180 LYS A CA 1
ATOM 1517 C C . LYS A 1 180 ? 1.657 -5.483 24.346 1.00 64.44 180 LYS A C 1
ATOM 1519 O O . LYS A 1 180 ? 2.441 -5.132 25.228 1.00 64.44 180 LYS A O 1
ATOM 1524 N N . GLY A 1 181 ? 0.922 -6.598 24.429 1.00 60.00 181 GLY A N 1
ATOM 1525 C CA . GLY A 1 181 ? 0.983 -7.534 25.555 1.00 60.00 181 GLY A CA 1
ATOM 1526 C C . GLY A 1 181 ? 2.297 -8.318 25.623 1.00 60.00 181 GLY A C 1
ATOM 1527 O O . GLY A 1 181 ? 2.684 -8.779 26.696 1.00 60.00 181 GLY A O 1
ATOM 1528 N N . GLU A 1 182 ? 3.029 -8.410 24.508 1.00 56.56 182 GLU A N 1
ATOM 1529 C CA . GLU A 1 182 ? 4.221 -9.255 24.386 1.00 56.56 182 GLU A CA 1
ATOM 1530 C C . GLU A 1 182 ? 5.557 -8.559 24.672 1.00 56.56 182 GLU A C 1
ATOM 1532 O O . GLU A 1 182 ? 6.570 -9.247 24.744 1.00 56.56 182 GLU A O 1
ATOM 1537 N N . LYS A 1 183 ? 5.606 -7.247 24.967 1.00 53.72 183 LYS A N 1
ATOM 1538 C CA . LYS A 1 183 ? 6.860 -6.598 25.433 1.00 53.72 183 LYS A CA 1
ATOM 1539 C C . LYS A 1 183 ? 7.408 -7.187 26.750 1.00 53.72 183 LYS A C 1
ATOM 1541 O O . LYS A 1 183 ? 8.504 -6.830 27.166 1.00 53.72 183 LYS A O 1
ATOM 1546 N N . LYS A 1 184 ? 6.636 -8.058 27.411 1.00 54.28 184 LYS A N 1
ATOM 1547 C CA . LYS A 1 184 ? 7.004 -8.809 28.621 1.00 54.28 184 LYS A CA 1
ATOM 1548 C C . LYS A 1 184 ? 7.440 -10.260 28.347 1.00 54.28 184 LYS A C 1
ATOM 1550 O O . LYS A 1 184 ? 7.890 -10.918 29.279 1.00 54.28 184 LYS A O 1
ATOM 1555 N N . ARG A 1 185 ? 7.280 -10.787 27.124 1.00 53.38 185 ARG A N 1
ATOM 1556 C CA . ARG A 1 185 ? 7.696 -12.156 26.765 1.00 53.38 185 ARG A CA 1
ATOM 1557 C C . ARG A 1 185 ? 9.180 -12.170 26.387 1.00 53.38 185 ARG A C 1
ATOM 1559 O O . ARG A 1 185 ? 9.652 -11.260 25.714 1.00 53.38 185 ARG A O 1
ATOM 1566 N N . GLN A 1 186 ? 9.905 -13.203 26.819 1.00 49.31 186 GLN A N 1
ATOM 1567 C CA . GLN A 1 186 ? 11.326 -13.396 26.483 1.00 49.31 186 GLN A CA 1
ATOM 1568 C C . GLN A 1 186 ? 11.544 -13.803 25.016 1.00 49.31 186 GLN A C 1
ATOM 1570 O O . GLN A 1 186 ? 12.633 -13.606 24.480 1.00 49.31 186 GLN A O 1
ATOM 1575 N N . GLU A 1 187 ? 10.511 -14.327 24.351 1.00 50.41 187 GLU A N 1
ATOM 1576 C CA . GLU A 1 187 ? 10.542 -14.685 22.933 1.00 50.41 187 GLU A CA 1
ATOM 1577 C C . GLU A 1 187 ? 10.468 -13.429 22.059 1.00 50.41 187 GLU A C 1
ATOM 1579 O O . GLU A 1 187 ? 9.416 -12.998 21.581 1.00 50.41 187 GLU A O 1
ATOM 1584 N N . MET A 1 188 ? 11.626 -12.808 21.863 1.00 53.50 188 MET A N 1
ATOM 1585 C CA . MET A 1 188 ? 11.790 -11.756 20.877 1.00 53.50 188 MET A CA 1
ATOM 1586 C C . MET A 1 188 ? 11.887 -12.394 19.492 1.00 53.50 188 MET A C 1
ATOM 1588 O O . MET A 1 188 ? 12.898 -12.986 19.121 1.00 53.50 188 MET A O 1
ATOM 1592 N N . TYR A 1 189 ? 10.834 -12.244 18.700 1.00 52.78 189 TYR A N 1
ATOM 1593 C CA . TYR A 1 189 ? 10.917 -12.462 17.265 1.00 52.78 189 TYR A CA 1
ATOM 1594 C C . TYR A 1 189 ? 11.669 -11.262 16.682 1.00 52.78 189 TYR A C 1
ATOM 1596 O O . TYR A 1 189 ? 11.167 -10.159 16.786 1.00 52.78 189 TYR A O 1
ATOM 1604 N N . PHE A 1 190 ? 12.868 -11.410 16.116 1.00 54.53 190 PHE A N 1
ATOM 1605 C CA . PHE A 1 190 ? 13.602 -10.295 15.490 1.00 54.53 190 PHE A CA 1
ATOM 1606 C C . PHE A 1 190 ? 13.612 -10.428 13.961 1.00 54.53 190 PHE A C 1
ATOM 1608 O O . PHE A 1 190 ? 14.637 -10.782 13.386 1.00 54.53 190 PHE A O 1
ATOM 1615 N N . PRO A 1 191 ? 12.510 -10.097 13.269 1.00 48.88 191 PRO A N 1
ATOM 1616 C CA . PRO A 1 191 ? 12.391 -10.216 11.813 1.00 48.88 191 PRO A CA 1
ATOM 1617 C C . PRO A 1 191 ? 13.393 -9.373 10.999 1.00 48.88 191 PRO A C 1
ATOM 1619 O O . PRO A 1 191 ? 13.344 -9.403 9.772 1.00 48.88 191 PRO A O 1
ATOM 1622 N N . PHE A 1 192 ? 14.274 -8.603 11.653 1.00 51.44 192 PHE A N 1
ATOM 1623 C CA . PHE A 1 192 ? 15.137 -7.591 11.031 1.00 51.44 192 PHE A CA 1
ATOM 1624 C C . PHE A 1 192 ? 16.594 -7.596 11.514 1.00 51.44 192 PHE A C 1
ATOM 1626 O O . PHE A 1 192 ? 17.313 -6.646 11.210 1.00 51.44 192 PHE A O 1
ATOM 1633 N N . LEU A 1 193 ? 17.039 -8.609 12.269 1.00 44.66 193 LEU A N 1
ATOM 1634 C CA . LEU A 1 193 ? 18.448 -8.736 12.660 1.00 44.66 193 LEU A CA 1
ATOM 1635 C C . LEU A 1 193 ? 19.142 -9.833 11.845 1.00 44.66 193 LEU A C 1
ATOM 1637 O O . LEU A 1 193 ? 18.836 -11.011 11.986 1.00 44.66 193 LEU A O 1
ATOM 1641 N N . GLU A 1 194 ? 20.052 -9.369 10.991 1.00 45.91 194 GLU A N 1
ATOM 1642 C CA . GLU A 1 194 ? 21.241 -9.993 10.380 1.00 45.91 194 GLU A CA 1
ATOM 1643 C C . GLU A 1 194 ? 21.181 -11.373 9.701 1.00 45.91 194 GLU A C 1
ATOM 1645 O O . GLU A 1 194 ? 22.059 -11.621 8.885 1.00 45.91 194 GLU A O 1
ATOM 1650 N N . ASN A 1 195 ? 20.160 -12.218 9.878 1.00 43.16 195 ASN A N 1
ATOM 1651 C CA . ASN A 1 195 ? 20.132 -13.552 9.263 1.00 43.16 195 ASN A CA 1
ATOM 1652 C C . ASN A 1 195 ? 18.898 -13.796 8.372 1.00 43.16 195 ASN A C 1
ATOM 1654 O O . ASN A 1 195 ? 17.764 -13.444 8.690 1.00 43.16 195 ASN A O 1
ATOM 1658 N N . GLU A 1 196 ? 19.160 -14.400 7.214 1.00 45.53 196 GLU A N 1
ATOM 1659 C CA . GLU A 1 196 ? 18.429 -14.374 5.935 1.00 45.53 196 GLU A CA 1
ATOM 1660 C C . GLU A 1 196 ? 17.042 -15.053 5.886 1.00 45.53 196 GLU A C 1
ATOM 1662 O O . GLU A 1 196 ? 16.538 -15.373 4.809 1.00 45.53 196 GLU A O 1
ATOM 1667 N N . GLN A 1 197 ? 16.374 -15.260 7.020 1.00 48.03 197 GLN A N 1
ATOM 1668 C CA . GLN A 1 197 ? 15.056 -15.905 7.084 1.00 48.03 197 GLN A CA 1
ATOM 1669 C C . GLN A 1 197 ? 14.025 -14.942 7.683 1.00 48.03 197 GLN A C 1
ATOM 1671 O O . GLN A 1 197 ? 13.521 -15.105 8.791 1.00 48.03 197 GLN A O 1
ATOM 1676 N N . MET A 1 198 ? 13.761 -13.878 6.920 1.00 56.88 198 MET A N 1
ATOM 1677 C CA . MET A 1 198 ? 12.898 -12.751 7.284 1.00 56.88 198 MET A CA 1
ATOM 1678 C C . MET A 1 198 ? 11.483 -12.948 6.717 1.00 56.88 198 MET A C 1
ATOM 1680 O O . MET A 1 198 ? 11.226 -12.595 5.565 1.00 56.88 198 MET A O 1
ATOM 1684 N N . GLU A 1 199 ? 10.552 -13.486 7.503 1.00 57.62 199 GLU A N 1
ATOM 1685 C CA . GLU A 1 199 ? 9.159 -13.687 7.070 1.00 57.62 199 GLU A CA 1
ATOM 1686 C C . GLU A 1 199 ? 8.188 -13.252 8.162 1.00 57.62 199 GLU A C 1
ATOM 1688 O O . GLU A 1 199 ? 8.086 -13.933 9.180 1.00 57.62 199 GLU A O 1
ATOM 1693 N N . LEU A 1 200 ? 7.444 -12.157 7.946 1.00 64.12 200 LEU A N 1
ATOM 1694 C CA . LEU A 1 200 ? 6.318 -11.816 8.821 1.00 64.12 200 LEU A CA 1
ATOM 1695 C C . LEU A 1 200 ? 5.432 -13.054 9.038 1.00 64.12 200 LEU A C 1
ATOM 1697 O O . LEU A 1 200 ? 5.244 -13.831 8.099 1.00 64.12 200 LEU A O 1
ATOM 1701 N N . PRO A 1 201 ? 4.858 -13.238 10.243 1.00 67.50 201 PRO A N 1
ATOM 1702 C CA . PRO A 1 201 ? 3.989 -14.379 10.482 1.00 67.50 201 PRO A CA 1
ATOM 1703 C C . PRO A 1 201 ? 2.847 -14.369 9.456 1.00 67.50 201 PRO A C 1
ATOM 1705 O O . PRO A 1 201 ? 2.305 -13.285 9.193 1.00 67.50 201 PRO A O 1
ATOM 1708 N N . PRO A 1 202 ? 2.456 -15.531 8.903 1.00 71.50 202 PRO A N 1
ATOM 1709 C CA . PRO A 1 202 ? 1.368 -15.606 7.939 1.00 71.50 202 PRO A CA 1
ATOM 1710 C C . PRO A 1 202 ? 0.108 -14.915 8.460 1.00 71.50 202 PRO A C 1
ATOM 1712 O O . PRO A 1 202 ? -0.220 -14.995 9.650 1.00 71.50 202 PRO A O 1
ATOM 1715 N N . LEU A 1 203 ? -0.612 -14.235 7.567 1.00 75.81 203 LEU A N 1
ATOM 1716 C CA . LEU A 1 203 ? -1.890 -13.625 7.919 1.00 75.81 203 LEU A CA 1
ATOM 1717 C C . LEU A 1 203 ? -2.870 -14.710 8.387 1.00 75.81 203 LEU A C 1
ATOM 1719 O O . LEU A 1 203 ? -3.131 -15.676 7.675 1.00 75.81 203 LEU A O 1
ATOM 1723 N N . LYS A 1 204 ? -3.441 -14.525 9.582 1.00 74.44 204 LYS A N 1
ATOM 1724 C CA . LYS A 1 204 ? -4.461 -15.421 10.152 1.00 74.44 204 LYS A CA 1
ATOM 1725 C C . LYS A 1 204 ? -5.805 -15.284 9.447 1.00 74.44 204 LYS A C 1
ATOM 1727 O O . LYS A 1 204 ? -6.561 -16.245 9.366 1.00 74.44 204 LYS A O 1
ATOM 1732 N N . ILE A 1 205 ? -6.101 -14.084 8.953 1.00 73.19 205 ILE A N 1
ATOM 1733 C CA . ILE A 1 205 ? -7.302 -13.792 8.179 1.00 73.19 205 ILE A CA 1
ATOM 1734 C C . ILE A 1 205 ? -6.889 -13.487 6.752 1.00 73.19 205 ILE A C 1
ATOM 1736 O O . ILE A 1 205 ? -6.147 -12.539 6.500 1.00 73.19 205 ILE A O 1
ATOM 1740 N N . LYS A 1 206 ? -7.427 -14.273 5.821 1.00 70.88 206 LYS A N 1
ATOM 1741 C CA . LYS A 1 206 ? -7.428 -13.952 4.397 1.00 70.88 206 LYS A CA 1
ATOM 1742 C C . LYS A 1 206 ? -8.793 -13.356 4.032 1.00 70.88 206 LYS A C 1
ATOM 1744 O O . LYS A 1 206 ? -9.805 -13.796 4.588 1.00 70.88 206 LYS A O 1
ATOM 1749 N N . PRO A 1 207 ? -8.861 -12.367 3.126 1.00 74.12 207 PRO A N 1
ATOM 1750 C CA . PRO A 1 207 ? -10.139 -11.908 2.598 1.00 74.12 207 PRO A CA 1
ATOM 1751 C C . PRO A 1 207 ? -10.935 -13.098 2.040 1.00 74.12 207 PRO A C 1
ATOM 1753 O O . PRO A 1 207 ? -10.380 -13.958 1.362 1.00 74.12 207 PRO A O 1
ATOM 1756 N N . LYS A 1 208 ? -12.240 -13.174 2.322 1.00 74.00 208 LYS A N 1
ATOM 1757 C CA . LYS A 1 208 ? -13.107 -14.240 1.778 1.00 74.00 208 LYS A CA 1
ATOM 1758 C C . LYS A 1 208 ? -13.357 -14.066 0.274 1.00 74.00 208 LYS A C 1
ATOM 1760 O O . LYS A 1 208 ? -13.581 -15.040 -0.442 1.00 74.00 208 LYS A O 1
ATOM 1765 N N . TYR A 1 209 ? -13.313 -12.821 -0.189 1.00 77.69 209 TYR A N 1
ATOM 1766 C CA . TYR A 1 209 ? -13.528 -12.402 -1.569 1.00 77.69 209 TYR A CA 1
ATOM 1767 C C . TYR A 1 209 ? -12.454 -11.376 -1.966 1.00 77.69 209 TYR A C 1
ATOM 1769 O O . TYR A 1 209 ? -11.901 -10.740 -1.065 1.00 77.69 209 TYR A O 1
ATOM 1777 N N . PRO A 1 210 ? -12.194 -11.166 -3.274 1.00 76.25 210 PRO A N 1
ATOM 1778 C CA . PRO A 1 210 ? -11.208 -10.193 -3.746 1.00 76.25 210 PRO A CA 1
ATOM 1779 C C . PRO A 1 210 ? -11.467 -8.784 -3.217 1.00 76.25 210 PRO A C 1
ATOM 1781 O O . PRO A 1 210 ? -10.536 -8.055 -2.898 1.00 76.25 210 PRO A O 1
ATOM 1784 N N . PHE A 1 211 ? -12.747 -8.418 -3.110 1.00 83.19 211 PHE A N 1
ATOM 1785 C CA . PHE A 1 211 ? -13.190 -7.113 -2.640 1.00 83.19 211 PHE A CA 1
ATOM 1786 C C . PHE A 1 211 ? -14.465 -7.241 -1.787 1.00 83.19 211 PHE A C 1
ATOM 1788 O O . PHE A 1 211 ? -15.245 -8.172 -2.015 1.00 83.19 211 PHE A O 1
ATOM 1795 N N . PRO A 1 212 ? -14.723 -6.313 -0.840 1.00 75.12 212 PRO A N 1
ATOM 1796 C CA . PRO A 1 212 ? -15.905 -6.360 0.031 1.00 75.12 212 PRO A CA 1
ATOM 1797 C C . PRO A 1 212 ? -17.250 -6.352 -0.714 1.00 75.12 212 PRO A C 1
ATOM 1799 O O . PRO A 1 212 ? -18.224 -6.929 -0.243 1.00 75.12 212 PRO A O 1
ATOM 1802 N N . ASP A 1 213 ? -17.299 -5.725 -1.890 1.00 83.12 213 ASP A N 1
ATOM 1803 C CA . ASP A 1 213 ? -18.462 -5.582 -2.775 1.00 83.12 213 ASP A CA 1
ATOM 1804 C C . ASP A 1 213 ? -18.494 -6.639 -3.898 1.00 83.12 213 ASP A C 1
ATOM 1806 O O . ASP A 1 213 ? -19.007 -6.382 -4.991 1.00 83.12 213 ASP A O 1
ATOM 1810 N N . TRP A 1 214 ? -17.906 -7.822 -3.685 1.00 83.00 214 TRP A N 1
ATOM 1811 C CA . TRP A 1 214 ? -17.885 -8.883 -4.695 1.00 83.00 214 TRP A CA 1
ATOM 1812 C C . TRP A 1 214 ? -19.298 -9.347 -5.071 1.00 83.00 214 TRP A C 1
ATOM 1814 O O . TRP A 1 214 ? -19.995 -9.985 -4.284 1.00 83.00 214 TRP A O 1
ATOM 1824 N N . LYS A 1 215 ? -19.698 -9.055 -6.312 1.00 73.19 215 LYS A N 1
ATOM 1825 C CA . LYS A 1 215 ? -20.943 -9.529 -6.931 1.00 73.19 215 LYS A CA 1
ATOM 1826 C C . LYS A 1 215 ? -20.588 -10.441 -8.095 1.00 73.19 215 LYS A C 1
ATOM 1828 O O . LYS A 1 215 ? -20.650 -10.050 -9.256 1.00 73.19 215 LYS A O 1
ATOM 1833 N N . GLY A 1 216 ? -20.118 -11.638 -7.790 1.00 67.88 216 GLY A N 1
ATOM 1834 C CA . GLY A 1 216 ? -19.732 -12.627 -8.788 1.00 67.88 216 GLY A CA 1
ATOM 1835 C C . GLY A 1 216 ? -19.850 -14.036 -8.225 1.00 67.88 216 GLY A C 1
ATOM 1836 O O . GLY A 1 216 ? -20.105 -14.193 -7.028 1.00 67.88 216 GLY A O 1
ATOM 1837 N N . PRO A 1 217 ? -19.650 -15.067 -9.061 1.00 68.31 217 PRO A N 1
ATOM 1838 C CA . PRO A 1 217 ? -19.554 -16.435 -8.569 1.00 68.31 217 PRO A CA 1
ATOM 1839 C C . PRO A 1 217 ? -18.490 -16.524 -7.470 1.00 68.31 217 PRO A C 1
ATOM 1841 O O . PRO A 1 217 ? -17.579 -15.685 -7.414 1.00 68.31 217 PRO A O 1
ATOM 1844 N N . LYS A 1 218 ? -18.606 -17.531 -6.590 1.00 63.28 218 LYS A N 1
ATOM 1845 C CA . LYS A 1 218 ? -17.574 -17.807 -5.584 1.00 63.28 218 LYS A CA 1
ATOM 1846 C C . LYS A 1 218 ? -16.239 -17.837 -6.327 1.00 63.28 218 LYS A C 1
ATOM 1848 O O . LYS A 1 218 ? -16.104 -18.618 -7.270 1.00 63.28 218 LYS A O 1
ATOM 1853 N N . PRO A 1 219 ? -15.310 -16.939 -5.989 1.00 60.56 219 PRO A N 1
ATOM 1854 C CA . PRO A 1 219 ? -14.154 -16.737 -6.825 1.00 60.56 219 PRO A CA 1
ATOM 1855 C C . PRO A 1 219 ? -13.319 -18.012 -6.740 1.00 60.56 219 PRO A C 1
ATOM 1857 O O . PRO A 1 219 ? -12.891 -18.423 -5.662 1.00 60.56 219 PRO A O 1
ATOM 1860 N N . GLY A 1 220 ? -13.192 -18.703 -7.870 1.00 54.25 220 GLY A N 1
ATOM 1861 C CA . GLY A 1 220 ? -12.279 -19.825 -7.969 1.00 54.25 220 GLY A CA 1
ATOM 1862 C C . GLY A 1 220 ? -10.867 -19.272 -7.880 1.00 54.25 220 GLY A C 1
ATOM 1863 O O . GLY A 1 220 ? -10.543 -18.296 -8.560 1.00 54.25 220 GLY A O 1
ATOM 1864 N N . THR A 1 221 ? -10.012 -19.892 -7.074 1.00 50.62 221 THR A N 1
ATOM 1865 C CA . THR A 1 221 ? -8.575 -19.845 -7.349 1.00 50.62 221 THR A CA 1
ATOM 1866 C C . THR A 1 221 ? -8.416 -20.193 -8.837 1.00 50.62 221 THR A C 1
ATOM 1868 O O . THR A 1 221 ? -9.042 -21.176 -9.256 1.00 50.62 221 THR A O 1
ATOM 1871 N N . PRO A 1 222 ? -7.702 -19.396 -9.659 1.00 49.00 222 PRO A N 1
ATOM 1872 C CA . PRO A 1 222 ? -7.524 -19.710 -11.076 1.00 49.00 222 PRO A CA 1
ATOM 1873 C C . PRO A 1 222 ? -7.147 -21.187 -11.238 1.00 49.00 222 PRO A C 1
ATOM 1875 O O . PRO A 1 222 ? -6.342 -21.690 -10.456 1.00 49.00 222 PRO A O 1
ATOM 1878 N N . ALA A 1 223 ? -7.781 -21.896 -12.179 1.00 42.34 223 ALA A N 1
ATOM 1879 C CA . ALA A 1 223 ? -7.667 -23.355 -12.305 1.00 42.34 223 ALA A CA 1
ATOM 1880 C C . ALA A 1 223 ? -6.206 -23.836 -12.428 1.00 42.34 223 ALA A C 1
ATOM 1882 O O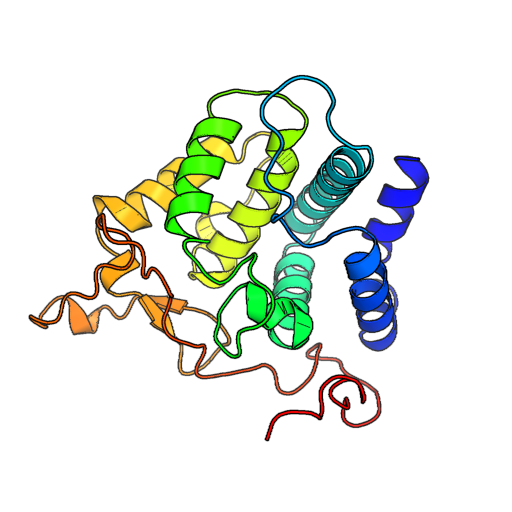 . ALA A 1 223 ? -5.876 -24.900 -11.920 1.00 42.34 223 ALA A O 1
ATOM 1883 N N . GLU A 1 224 ? -5.331 -22.986 -12.970 1.00 44.62 224 GLU A N 1
ATOM 1884 C CA . GLU A 1 224 ? -3.869 -23.140 -13.057 1.00 44.62 224 GLU A CA 1
ATOM 1885 C C . GLU A 1 224 ? -3.143 -23.212 -11.691 1.00 44.62 224 GLU A C 1
ATOM 1887 O O . GLU A 1 224 ? -1.923 -23.328 -11.640 1.00 44.62 224 GLU A O 1
ATOM 1892 N N . HIS A 1 225 ? -3.857 -23.112 -10.565 1.00 44.09 225 HIS A N 1
ATOM 1893 C CA . HIS A 1 225 ? -3.288 -23.070 -9.210 1.00 44.09 225 HIS A CA 1
ATOM 1894 C C . HIS A 1 225 ? -3.947 -24.057 -8.228 1.00 44.09 225 HIS A C 1
ATOM 1896 O O . HIS A 1 225 ? -3.817 -23.884 -7.008 1.00 44.09 225 HIS A O 1
ATOM 1902 N N . ARG A 1 226 ? -4.679 -25.057 -8.752 1.00 37.66 226 ARG A N 1
ATOM 1903 C CA . ARG A 1 226 ? -5.184 -26.218 -7.989 1.00 37.66 226 ARG A CA 1
ATOM 1904 C C . ARG A 1 226 ? -4.145 -27.327 -7.813 1.00 37.66 226 ARG A C 1
ATOM 1906 O O . ARG A 1 226 ? -4.366 -28.218 -7.005 1.00 37.66 226 ARG A O 1
ATOM 1913 N N . GLU A 1 227 ? -3.031 -27.275 -8.531 1.00 35.84 227 GLU A N 1
ATOM 1914 C CA . GLU A 1 227 ? -1.943 -28.235 -8.358 1.00 35.84 227 GLU A CA 1
ATOM 1915 C C . GLU A 1 227 ? -1.046 -27.779 -7.208 1.00 35.84 227 GLU A C 1
ATOM 1917 O O . GLU A 1 227 ? -0.189 -26.925 -7.400 1.00 35.84 227 GLU A O 1
ATOM 1922 N N . THR A 1 228 ? -1.378 -28.258 -6.007 1.00 37.66 228 THR A N 1
ATOM 1923 C CA . THR A 1 228 ? -0.520 -28.669 -4.875 1.00 37.66 228 THR A CA 1
ATOM 1924 C C . THR A 1 228 ? -1.367 -28.597 -3.598 1.00 37.66 228 THR A C 1
ATOM 1926 O O . THR A 1 228 ? -1.156 -27.730 -2.747 1.00 37.66 228 THR A O 1
ATOM 1929 N N . GLU A 1 229 ? -2.381 -29.458 -3.508 1.00 30.66 229 GLU A N 1
ATOM 1930 C CA . GLU A 1 229 ? -2.845 -30.017 -2.230 1.00 30.66 229 GLU A CA 1
ATOM 1931 C C . GLU A 1 229 ? -2.359 -31.465 -2.158 1.00 30.66 229 GLU A C 1
ATOM 1933 O O . GLU A 1 229 ? -2.396 -32.133 -3.220 1.00 30.66 229 GLU A O 1
#

pLDDT: mean 70.18, std 18.69, range [28.47, 94.75]